Protein AF-A0AAE8INM9-F1 (afdb_monomer_lite)

Radius of gyration: 32.88 Å; chains: 1; bounding box: 59×44×124 Å

Sequence (316 aa):
MDETQWWNKPLIGETSFSEKIVKLISKKSVPEKVVLAHRKYNREIRAKAWHVQRIELNKFDNEDFLTYAKMRVLIEKELGEFKGLKRIIQFLELALTAAESYLLISETELQFRSPLQKSIYKFISQVLATQDHQTVIAILHKKVWPLLDRIKTDKGRIVLQEYLKAIDNVAQYPDGLELLRLFKQATYSYTVLRAISSISKTLTKSDTYDVTQLSLHIRDNQDVFNHLTEILQIPAEHDNPRSYARMLQFIAFKYRYQKNDIEFQELLQRLRDWQLPYLNIVDLRREYSAQDYSLPQAFKEPIPAVDIYEKYQQYL

Foldseek 3Di:
DDPPDPQQDCPDDPDTPVRVVCQQVDFAADDVVLVVLLVVLLVQLVVLLVVLCVLPVVLQVDPLSVVLLLLVLCCVVLDDLNNPCNLLLVLLLLCLVLLVLLLLLVVLQVPPDDPVVVVLNVVLLVCLVPDALVSSVVCCVVPPVVCLVVDPDPVVSVSSVSNVVSLVVLSVDNCSSVLSNLLVVAPCSNVLSVVSPVLSVVLDLPDDLDLVVQLVVCVVVVVSLVSSCSSSVPDPVQSHSSSVSSSSSSSSSCVNCVPVVVSVVVSVVSLVSSVVSVVSLVVSCVVADPSRHDDDPSNVDDRRCPVVCVVCVSSD

pLDDT: mean 87.5, std 12.57, range [38.22, 97.56]

Structure (mmCIF, N/CA/C/O backbone):
data_AF-A0AAE8INM9-F1
#
_entry.id   AF-A0AAE8INM9-F1
#
loop_
_atom_site.group_PDB
_atom_site.id
_atom_site.type_symbol
_atom_site.label_atom_id
_atom_site.label_alt_id
_atom_site.label_comp_id
_atom_site.label_asym_id
_atom_site.label_entity_id
_atom_site.label_seq_id
_atom_site.pdbx_PDB_ins_code
_atom_site.Cartn_x
_atom_site.Cartn_y
_atom_site.Cartn_z
_atom_site.occupancy
_atom_site.B_iso_or_equiv
_atom_site.auth_seq_id
_atom_site.auth_comp_id
_atom_site.auth_asym_id
_atom_site.auth_atom_id
_atom_site.pdbx_PDB_model_num
ATOM 1 N N . MET A 1 1 ? 34.283 2.748 -87.230 1.00 38.22 1 MET A N 1
ATOM 2 C CA . MET A 1 1 ? 34.480 2.784 -85.771 1.00 38.22 1 MET A CA 1
ATOM 3 C C . MET A 1 1 ? 33.243 3.414 -85.173 1.00 38.22 1 MET A C 1
ATOM 5 O O . MET A 1 1 ? 33.020 4.584 -85.427 1.00 38.22 1 MET A O 1
ATOM 9 N N . ASP A 1 2 ? 32.414 2.598 -84.529 1.00 39.69 2 ASP A N 1
ATOM 10 C CA . ASP A 1 2 ? 31.709 2.943 -83.289 1.00 39.69 2 ASP A CA 1
ATOM 11 C C . ASP A 1 2 ? 31.059 1.654 -82.767 1.00 39.69 2 ASP A C 1
ATOM 13 O O . ASP A 1 2 ? 29.955 1.263 -83.147 1.00 39.69 2 ASP A O 1
ATOM 17 N N . GLU A 1 3 ? 31.825 0.927 -81.951 1.00 43.56 3 GLU A N 1
ATOM 18 C CA . GLU A 1 3 ? 31.336 -0.209 -81.174 1.00 43.56 3 GLU A CA 1
ATOM 19 C C . GLU A 1 3 ? 30.509 0.330 -80.005 1.00 43.56 3 GLU A C 1
ATOM 21 O O . GLU A 1 3 ? 31.035 0.726 -78.965 1.00 43.56 3 GLU A O 1
ATOM 26 N N . THR A 1 4 ? 29.188 0.356 -80.163 1.00 46.97 4 THR A N 1
ATOM 27 C CA . THR A 1 4 ? 28.292 0.595 -79.029 1.00 46.97 4 THR A CA 1
ATOM 28 C C . THR A 1 4 ? 28.260 -0.658 -78.160 1.00 46.97 4 THR A C 1
ATOM 30 O O . THR A 1 4 ? 27.704 -1.697 -78.518 1.00 46.97 4 THR A O 1
ATOM 33 N N . GLN A 1 5 ? 28.924 -0.549 -77.013 1.00 48.03 5 GLN A N 1
ATOM 34 C CA . GLN A 1 5 ? 29.117 -1.620 -76.049 1.00 48.03 5 GLN A CA 1
ATOM 35 C C . GLN A 1 5 ? 27.779 -2.232 -75.590 1.00 48.03 5 GLN A C 1
ATOM 37 O O . GLN A 1 5 ? 26.833 -1.536 -75.215 1.00 48.03 5 GLN A O 1
ATOM 42 N N . TRP A 1 6 ? 27.708 -3.564 -75.616 1.00 51.03 6 TRP A N 1
ATOM 43 C CA . TRP A 1 6 ? 26.493 -4.375 -75.451 1.00 51.03 6 TRP A CA 1
ATOM 44 C C . TRP A 1 6 ? 25.782 -4.229 -74.093 1.00 51.03 6 TRP A C 1
ATOM 46 O O . TRP A 1 6 ? 24.617 -4.601 -73.969 1.00 51.03 6 TRP A O 1
ATOM 56 N N . TRP A 1 7 ? 26.440 -3.652 -73.088 1.00 53.53 7 TRP A N 1
ATOM 57 C CA . TRP A 1 7 ? 25.875 -3.395 -71.761 1.00 53.53 7 TRP A CA 1
ATOM 58 C C . TRP A 1 7 ? 24.985 -2.145 -71.675 1.00 53.53 7 TRP A C 1
ATOM 60 O O . TRP A 1 7 ? 24.385 -1.905 -70.630 1.00 53.53 7 TRP A O 1
ATOM 70 N N . ASN A 1 8 ? 24.879 -1.359 -72.753 1.00 49.88 8 ASN A N 1
ATOM 71 C CA . ASN A 1 8 ? 24.065 -0.138 -72.813 1.00 49.88 8 ASN A CA 1
ATOM 72 C C . ASN A 1 8 ? 22.702 -0.318 -73.511 1.00 49.88 8 ASN A C 1
ATOM 74 O O . ASN A 1 8 ? 22.082 0.665 -73.913 1.00 49.88 8 ASN A O 1
ATOM 78 N N . LYS A 1 9 ? 22.211 -1.557 -73.667 1.00 51.38 9 LYS A N 1
ATOM 79 C CA . LYS A 1 9 ? 20.878 -1.831 -74.236 1.00 51.38 9 LYS A CA 1
ATOM 80 C C . LYS A 1 9 ? 19.875 -2.291 -73.160 1.00 51.38 9 LYS A C 1
ATOM 82 O O . LYS A 1 9 ? 20.218 -3.150 -72.347 1.00 51.38 9 LYS A O 1
ATOM 87 N N . PRO A 1 10 ? 18.632 -1.768 -73.151 1.00 43.12 10 PRO A N 1
ATOM 88 C CA . PRO A 1 10 ? 17.601 -2.164 -72.194 1.00 43.12 10 PRO A CA 1
ATOM 89 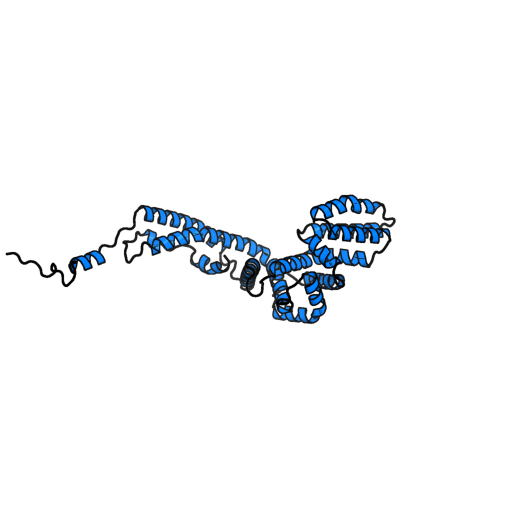C C . PRO A 1 10 ? 17.027 -3.545 -72.546 1.00 43.12 10 PRO A C 1
ATOM 91 O O . PRO A 1 10 ? 16.462 -3.748 -73.618 1.00 43.12 10 PRO A O 1
ATOM 94 N N . LEU A 1 11 ? 17.158 -4.508 -71.633 1.00 54.50 11 LEU A N 1
ATOM 95 C CA . LEU A 1 11 ? 16.679 -5.887 -71.799 1.00 54.50 11 LEU A CA 1
ATOM 96 C C . LEU A 1 11 ? 15.295 -6.091 -71.148 1.00 54.50 11 LEU A C 1
ATOM 98 O O . LEU A 1 11 ? 15.114 -7.025 -70.381 1.00 54.50 11 LEU A O 1
ATOM 102 N N . ILE A 1 12 ? 14.316 -5.242 -71.507 1.00 44.78 12 ILE A N 1
ATOM 103 C CA . ILE A 1 12 ? 12.905 -5.176 -71.038 1.00 44.78 12 ILE A CA 1
ATOM 104 C C . ILE A 1 12 ? 12.669 -4.101 -69.952 1.00 44.78 12 ILE A C 1
ATOM 106 O O . ILE A 1 12 ? 13.175 -4.184 -68.829 1.00 44.78 12 ILE A O 1
ATOM 110 N N . GLY A 1 13 ? 11.840 -3.106 -70.312 1.00 52.56 13 GLY A N 1
ATOM 111 C CA . GLY A 1 13 ? 11.561 -1.875 -69.555 1.00 52.56 13 GLY A CA 1
ATOM 112 C C . GLY A 1 13 ? 12.577 -0.757 -69.836 1.00 52.56 13 GLY A C 1
ATOM 113 O O . GLY A 1 13 ? 13.727 -1.047 -70.147 1.00 52.56 13 GLY A O 1
ATOM 114 N N . GLU A 1 14 ? 12.168 0.513 -69.717 1.00 53.00 14 GLU A N 1
ATOM 115 C CA . GLU A 1 14 ? 12.944 1.730 -70.067 1.00 53.00 14 GLU A CA 1
ATOM 116 C C . GLU A 1 14 ? 14.234 1.970 -69.245 1.00 53.00 14 GLU A C 1
ATOM 118 O O . GLU A 1 14 ? 14.750 3.079 -69.223 1.00 53.00 14 GLU A O 1
ATOM 123 N N . THR A 1 15 ? 14.779 0.965 -68.550 1.00 47.56 15 THR A N 1
ATOM 124 C CA . THR A 1 15 ? 15.996 1.126 -67.736 1.00 47.56 15 THR A CA 1
ATOM 125 C C . THR A 1 15 ? 17.053 0.077 -68.064 1.00 47.56 15 THR A C 1
ATOM 127 O O . THR A 1 15 ? 16.782 -1.127 -68.090 1.00 47.56 15 THR A O 1
ATOM 130 N N . SER A 1 16 ? 18.276 0.544 -68.316 1.00 53.09 16 SER A N 1
ATOM 131 C CA . SER A 1 16 ? 19.440 -0.288 -68.643 1.00 53.09 16 SER A CA 1
ATOM 132 C C . SER A 1 16 ? 19.890 -1.143 -67.444 1.00 53.09 16 SER A C 1
ATOM 134 O O . SER A 1 16 ? 19.683 -0.784 -66.282 1.00 53.09 16 SER A O 1
ATOM 136 N N . PHE A 1 17 ? 20.554 -2.277 -67.697 1.00 54.69 17 PHE A N 1
ATOM 137 C CA . PHE A 1 17 ? 21.122 -3.145 -66.650 1.00 54.69 17 PHE A CA 1
ATOM 138 C C . PHE A 1 17 ? 22.147 -2.390 -65.783 1.00 54.69 17 PHE A C 1
ATOM 140 O O . PHE A 1 17 ? 22.194 -2.566 -64.565 1.00 54.69 17 PHE A O 1
ATOM 147 N N . SER A 1 18 ? 22.899 -1.472 -66.397 1.00 54.50 18 SER A N 1
ATOM 148 C CA . SER A 1 18 ? 23.806 -0.552 -65.708 1.00 54.50 18 SER A CA 1
ATOM 149 C C . SER A 1 18 ? 23.069 0.424 -64.788 1.00 54.50 18 SER A C 1
ATOM 151 O O . SER A 1 18 ? 23.537 0.669 -63.684 1.00 54.50 18 SER A O 1
ATOM 153 N N . GLU A 1 19 ? 21.884 0.917 -65.152 1.00 54.28 19 GLU A N 1
ATOM 154 C CA . GLU A 1 19 ? 21.080 1.796 -64.287 1.00 54.28 19 GLU A CA 1
ATOM 155 C C . GLU A 1 19 ? 20.469 1.054 -63.096 1.00 54.28 19 GLU A C 1
ATOM 157 O O . GLU A 1 19 ? 20.364 1.621 -62.008 1.00 54.28 19 GLU A O 1
ATOM 162 N N . LYS A 1 20 ? 20.106 -0.225 -63.264 1.00 53.41 20 LYS A N 1
ATOM 163 C CA . LYS A 1 20 ? 19.689 -1.087 -62.145 1.00 53.41 20 LYS A CA 1
ATOM 164 C C . LYS A 1 20 ? 20.846 -1.319 -61.169 1.00 53.41 20 LYS A C 1
ATOM 166 O O . LYS A 1 20 ? 20.640 -1.218 -59.963 1.00 53.41 20 LYS A O 1
ATOM 171 N N . ILE A 1 21 ? 22.060 -1.545 -61.677 1.00 54.69 21 ILE A N 1
ATOM 172 C CA . ILE A 1 21 ? 23.280 -1.696 -60.866 1.00 54.69 21 ILE A CA 1
ATOM 173 C C . ILE A 1 21 ? 23.668 -0.371 -60.187 1.00 54.69 21 ILE A C 1
ATOM 175 O O . ILE A 1 21 ? 23.963 -0.359 -58.997 1.00 54.69 21 ILE A O 1
ATOM 179 N N . VAL A 1 22 ? 23.598 0.762 -60.891 1.00 56.03 22 VAL A N 1
ATOM 180 C CA . VAL A 1 22 ? 23.876 2.093 -60.327 1.00 56.03 22 VAL A CA 1
ATOM 181 C C . VAL A 1 22 ? 22.855 2.453 -59.249 1.00 56.03 22 VAL A C 1
ATOM 183 O O . VAL A 1 22 ? 23.272 2.892 -58.188 1.00 56.03 22 VAL A O 1
ATOM 186 N N . LYS A 1 23 ? 21.553 2.184 -59.436 1.00 52.84 23 LYS A N 1
ATOM 187 C CA . LYS A 1 23 ? 20.531 2.372 -58.384 1.00 52.84 23 LYS A CA 1
ATOM 188 C C . LYS A 1 23 ? 20.743 1.471 -57.163 1.00 52.84 23 LYS A C 1
ATOM 190 O O . LYS A 1 23 ? 20.434 1.892 -56.054 1.00 52.84 23 LYS A O 1
ATOM 195 N N . LEU A 1 24 ? 21.278 0.263 -57.353 1.00 52.19 24 LEU A N 1
ATOM 196 C CA . LEU A 1 24 ? 21.671 -0.649 -56.270 1.00 52.19 24 LEU A CA 1
ATOM 197 C C . LEU A 1 24 ? 22.926 -0.175 -55.510 1.00 52.19 24 LEU A C 1
ATOM 199 O O . LEU A 1 24 ? 23.100 -0.520 -54.343 1.00 52.19 24 LEU A O 1
ATOM 203 N N . ILE A 1 25 ? 23.791 0.623 -56.147 1.00 57.50 25 ILE A N 1
ATOM 204 C CA . ILE A 1 25 ? 25.065 1.100 -55.580 1.00 57.50 25 ILE A CA 1
ATOM 205 C C . ILE A 1 25 ? 24.953 2.539 -55.037 1.00 57.50 25 ILE A C 1
ATOM 207 O O . ILE A 1 25 ? 25.607 2.883 -54.050 1.00 57.50 25 ILE A O 1
ATOM 211 N N . SER A 1 26 ? 24.096 3.385 -55.610 1.00 64.50 26 SER A N 1
ATOM 212 C CA . SER A 1 26 ? 23.926 4.790 -55.228 1.00 64.50 26 SER A CA 1
ATOM 213 C C . SER A 1 26 ? 22.884 4.947 -54.116 1.00 64.50 26 SER A C 1
ATOM 215 O O . SER A 1 26 ? 21.780 5.454 -54.334 1.00 64.50 26 SER A O 1
ATOM 217 N N . LYS A 1 27 ? 23.218 4.498 -52.904 1.00 77.50 27 LYS A N 1
ATOM 218 C CA . LYS A 1 27 ? 22.371 4.743 -51.728 1.00 77.50 27 LYS A CA 1
ATOM 219 C C . LYS A 1 27 ? 22.182 6.244 -51.508 1.00 77.50 27 LYS A C 1
ATOM 221 O O . LYS A 1 27 ? 23.133 7.020 -51.634 1.00 77.50 27 LYS A O 1
ATOM 226 N N . LYS A 1 28 ? 20.969 6.659 -51.141 1.00 85.94 28 LYS A N 1
ATOM 227 C CA . LYS A 1 28 ? 20.673 8.070 -50.859 1.00 85.94 28 LYS A CA 1
ATOM 228 C C . LYS A 1 28 ? 21.440 8.529 -49.617 1.00 85.94 28 LYS A C 1
ATOM 230 O O . LYS A 1 28 ? 21.649 7.758 -48.684 1.00 85.94 28 LYS A O 1
ATOM 235 N N . SER A 1 29 ? 21.858 9.791 -49.578 1.00 86.44 29 SER A N 1
ATOM 236 C CA . SER A 1 29 ? 22.402 10.364 -48.343 1.00 86.44 29 SER A CA 1
ATOM 237 C C . SER A 1 29 ? 21.267 10.682 -47.371 1.00 86.44 29 SER A C 1
ATOM 239 O O . SER A 1 29 ? 20.195 11.127 -47.789 1.00 86.44 29 SER A O 1
ATOM 241 N N . VAL A 1 30 ? 21.493 10.456 -46.077 1.00 88.75 30 VAL A N 1
ATOM 242 C CA . VAL A 1 30 ? 20.547 10.867 -45.033 1.00 88.75 30 VAL A CA 1
ATOM 243 C C . VAL A 1 30 ? 20.521 12.402 -44.969 1.00 88.75 30 VAL A C 1
ATOM 245 O O . VAL A 1 30 ? 21.592 13.010 -44.883 1.00 88.75 30 VAL A O 1
ATOM 248 N N . PRO A 1 31 ? 19.343 13.056 -44.989 1.00 92.44 31 PRO A N 1
ATOM 249 C CA . PRO A 1 31 ? 19.255 14.512 -44.914 1.00 92.44 31 PRO A CA 1
ATOM 250 C C . PRO A 1 31 ? 19.964 15.080 -43.677 1.00 92.44 31 PRO A C 1
ATOM 252 O O . PRO A 1 31 ? 19.811 14.565 -42.571 1.00 92.44 31 PRO A O 1
ATOM 255 N N . GLU A 1 32 ? 20.687 16.193 -43.820 1.00 90.31 32 GLU A N 1
ATOM 256 C CA . GLU A 1 32 ? 21.482 16.765 -42.720 1.00 90.31 32 GLU A CA 1
ATOM 257 C C . GLU A 1 32 ? 20.638 17.101 -41.480 1.00 90.31 32 GLU A C 1
ATOM 259 O O . GLU A 1 32 ? 21.043 16.818 -40.353 1.00 90.31 32 GLU A O 1
ATOM 264 N N . LYS A 1 33 ? 19.416 17.614 -41.676 1.00 92.56 33 LYS A N 1
ATOM 265 C CA . LYS A 1 33 ? 18.460 17.881 -40.587 1.00 92.56 33 LYS A CA 1
ATOM 266 C C . LYS A 1 33 ? 18.165 16.629 -39.753 1.00 92.56 33 LYS A C 1
ATOM 268 O O . LYS A 1 33 ? 18.072 16.714 -38.531 1.00 92.56 33 LYS A O 1
ATOM 273 N N . VAL A 1 34 ? 18.066 15.472 -40.406 1.00 93.19 34 VAL A N 1
ATOM 274 C CA . VAL A 1 34 ? 17.840 14.173 -39.761 1.00 93.19 34 VAL A CA 1
ATOM 275 C C . VAL A 1 34 ? 19.087 13.727 -39.002 1.00 93.19 34 VAL A C 1
ATOM 277 O O . VAL A 1 34 ? 18.987 13.272 -37.866 1.00 93.19 34 VAL A O 1
ATOM 280 N N . VAL A 1 35 ? 20.277 13.927 -39.575 1.00 92.25 35 VAL A N 1
ATOM 281 C CA . VAL A 1 35 ? 21.546 13.648 -38.885 1.00 92.25 35 VAL A CA 1
ATOM 282 C C . VAL A 1 35 ? 21.700 14.506 -37.626 1.00 92.25 35 VAL A C 1
ATOM 284 O O . VAL A 1 35 ? 22.126 14.005 -36.584 1.00 92.25 35 VAL A O 1
ATOM 287 N N . LEU A 1 36 ? 21.326 15.785 -37.689 1.00 93.12 36 LEU A N 1
ATOM 288 C CA . LEU A 1 36 ? 21.342 16.690 -36.538 1.00 93.12 36 LEU A CA 1
ATOM 289 C C . LEU A 1 36 ? 20.333 16.268 -35.462 1.00 93.12 36 LEU A C 1
ATOM 291 O O . LEU A 1 36 ? 20.689 16.232 -34.282 1.00 93.12 36 LEU A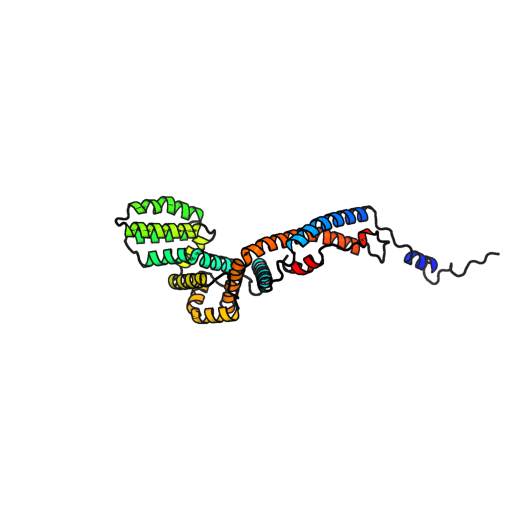 O 1
ATOM 295 N N . ALA A 1 37 ? 19.110 15.900 -35.855 1.00 93.44 37 ALA A N 1
ATOM 296 C CA . ALA A 1 37 ? 18.099 15.380 -34.936 1.00 93.44 37 ALA A CA 1
ATOM 297 C C . ALA A 1 37 ? 18.577 14.091 -34.248 1.00 93.44 37 ALA A C 1
ATOM 299 O O . ALA A 1 37 ? 18.554 13.998 -33.022 1.00 93.44 37 ALA A O 1
ATOM 300 N N . HIS A 1 38 ? 19.119 13.142 -35.018 1.00 95.69 38 HIS A N 1
ATOM 301 C CA . HIS A 1 38 ? 19.689 11.898 -34.499 1.00 95.69 38 HIS A CA 1
ATOM 302 C C . HIS A 1 38 ? 20.805 12.160 -33.478 1.00 95.69 38 HIS A C 1
ATOM 304 O O . HIS A 1 38 ? 20.763 11.633 -32.368 1.00 95.69 38 HIS A O 1
ATOM 310 N N . ARG A 1 39 ? 21.752 13.057 -33.787 1.00 93.25 39 ARG A N 1
ATOM 311 C CA . ARG A 1 39 ? 22.823 13.456 -32.854 1.00 93.25 39 ARG A CA 1
ATOM 312 C C . ARG A 1 39 ? 22.286 14.092 -31.573 1.00 93.25 39 ARG A C 1
ATOM 314 O O . ARG A 1 39 ? 22.829 13.831 -30.499 1.00 93.25 39 ARG A O 1
ATOM 321 N N . LYS A 1 40 ? 21.238 14.918 -31.673 1.00 94.25 40 LYS A N 1
ATOM 322 C CA . LYS A 1 40 ? 20.572 15.518 -30.509 1.00 94.25 40 LYS A CA 1
ATOM 323 C C . LYS A 1 40 ? 20.016 14.427 -29.592 1.00 94.25 40 LYS A C 1
ATOM 325 O O . LYS A 1 40 ? 20.353 14.422 -28.409 1.00 94.25 40 LYS A O 1
ATOM 330 N N . TYR A 1 41 ? 19.251 13.481 -30.135 1.00 95.38 41 TYR A N 1
ATOM 331 C CA . TYR A 1 41 ? 18.697 12.375 -29.351 1.00 95.38 41 TYR A CA 1
ATOM 332 C C . TYR A 1 41 ? 19.789 11.454 -28.792 1.00 95.38 41 TYR A C 1
ATOM 334 O O . TYR A 1 41 ? 19.719 11.069 -27.629 1.00 95.38 41 TYR A O 1
ATOM 342 N N . ASN A 1 42 ? 20.854 11.181 -29.555 1.00 93.00 42 ASN A N 1
ATOM 343 C CA . ASN A 1 42 ? 22.016 10.422 -29.080 1.00 93.00 42 ASN A CA 1
ATOM 344 C C . ASN A 1 42 ? 22.719 11.097 -27.886 1.00 93.00 42 ASN A C 1
ATOM 346 O O . ASN A 1 42 ? 23.172 10.420 -26.963 1.00 93.00 42 ASN A O 1
ATOM 350 N N . ARG A 1 43 ? 22.840 12.429 -27.881 1.00 92.31 43 ARG A N 1
ATOM 351 C CA . ARG A 1 43 ? 23.411 13.155 -26.735 1.00 92.31 43 ARG A CA 1
ATOM 352 C C . ARG A 1 43 ? 22.495 13.056 -25.516 1.00 92.31 43 ARG A C 1
ATOM 354 O O . ARG A 1 43 ? 22.974 12.805 -24.414 1.00 92.31 43 ARG A O 1
ATOM 361 N N . GLU A 1 44 ? 21.196 13.233 -25.727 1.00 94.06 44 GLU A N 1
ATOM 362 C CA . GLU A 1 44 ? 20.188 13.162 -24.670 1.00 94.06 44 GLU A CA 1
ATOM 363 C C . GLU A 1 44 ? 20.134 11.770 -24.024 1.00 94.06 44 GLU A C 1
ATOM 365 O O . GLU A 1 44 ? 20.200 11.652 -22.800 1.00 94.06 44 GLU A O 1
ATOM 370 N N .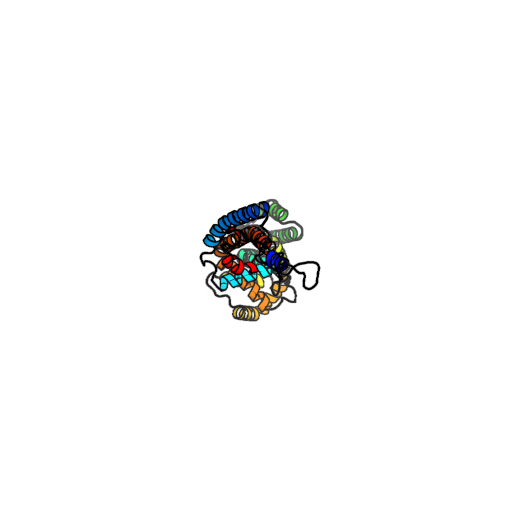 ILE A 1 45 ? 20.093 10.708 -24.832 1.00 95.06 45 ILE A N 1
ATOM 371 C CA . ILE A 1 45 ? 20.011 9.333 -24.331 1.00 95.06 45 ILE A CA 1
ATOM 372 C C . ILE A 1 45 ? 21.277 8.914 -23.579 1.00 95.06 45 ILE A C 1
ATOM 374 O O . ILE A 1 45 ? 21.176 8.232 -22.565 1.00 95.06 45 ILE A O 1
ATOM 378 N N . ARG A 1 46 ? 22.468 9.367 -24.003 1.00 93.56 46 ARG A N 1
ATOM 379 C CA . ARG A 1 46 ? 23.728 9.111 -23.281 1.00 93.56 46 ARG A CA 1
ATOM 380 C C . ARG A 1 46 ? 23.738 9.763 -21.901 1.00 93.56 46 ARG A C 1
ATOM 382 O O . ARG A 1 46 ? 24.143 9.119 -20.938 1.00 93.56 46 ARG A O 1
ATOM 389 N N . ALA A 1 47 ? 23.267 11.007 -21.799 1.00 91.38 47 ALA A N 1
ATOM 390 C CA . ALA A 1 47 ? 23.156 11.691 -20.512 1.00 91.38 47 ALA A CA 1
ATOM 391 C C . ALA A 1 47 ? 22.186 10.954 -19.571 1.00 91.38 47 ALA A C 1
ATOM 393 O O . ALA A 1 47 ? 22.490 10.752 -18.397 1.00 91.38 47 ALA A O 1
ATOM 394 N N . LYS A 1 48 ? 21.046 10.485 -20.097 1.00 93.94 48 LYS A N 1
ATOM 395 C CA . LYS A 1 48 ? 20.046 9.730 -19.326 1.00 93.94 48 LYS A CA 1
ATOM 396 C C . LYS A 1 48 ? 20.530 8.329 -18.929 1.00 93.94 48 LYS A C 1
ATOM 398 O O . LYS A 1 48 ? 20.304 7.910 -17.797 1.00 93.94 48 LYS A O 1
ATOM 403 N N . ALA A 1 49 ? 21.235 7.630 -19.818 1.00 93.88 49 ALA A N 1
ATOM 404 C CA . ALA A 1 49 ? 21.725 6.274 -19.578 1.00 93.88 49 ALA A CA 1
ATOM 405 C C . ALA A 1 49 ? 22.677 6.188 -18.378 1.00 93.88 49 ALA A C 1
ATOM 407 O O . ALA A 1 49 ? 22.562 5.255 -17.588 1.00 93.88 49 ALA A O 1
ATOM 408 N N . TRP A 1 50 ? 23.550 7.184 -18.186 1.00 89.88 50 TRP A N 1
ATOM 409 C CA . TRP A 1 50 ? 24.445 7.224 -17.025 1.00 89.88 50 TRP A CA 1
ATOM 410 C C . TRP A 1 50 ? 23.676 7.219 -15.694 1.00 89.88 50 TRP A C 1
ATOM 412 O O . TRP A 1 50 ? 24.037 6.501 -14.762 1.00 89.88 50 TRP A O 1
ATOM 422 N N . HIS A 1 51 ? 22.577 7.975 -15.609 1.00 88.56 51 HIS A N 1
ATOM 423 C CA . HIS A 1 51 ? 21.735 8.001 -14.413 1.00 88.56 51 HIS A CA 1
ATOM 424 C C . HIS A 1 51 ? 21.021 6.667 -14.179 1.00 88.56 51 HIS A C 1
ATOM 426 O O . HIS A 1 51 ? 21.016 6.182 -13.050 1.00 88.56 51 HIS A O 1
ATOM 432 N N . VAL A 1 52 ? 20.459 6.073 -15.236 1.00 93.06 52 VAL A N 1
ATOM 433 C CA . VAL A 1 52 ? 19.781 4.768 -15.184 1.00 93.06 52 VAL A CA 1
ATOM 434 C C . VAL A 1 52 ? 20.743 3.679 -14.700 1.00 93.06 52 VAL A C 1
ATOM 436 O O . VAL A 1 52 ? 20.443 2.993 -13.728 1.00 93.06 52 VAL A O 1
ATOM 439 N N . GLN A 1 53 ? 21.932 3.582 -15.300 1.00 93.06 53 GLN A N 1
ATOM 440 C CA . GLN A 1 53 ? 22.960 2.600 -14.932 1.00 93.06 53 GLN A CA 1
ATOM 441 C C . GLN A 1 53 ? 23.409 2.742 -13.476 1.00 93.06 53 GLN A C 1
ATOM 443 O O . GLN A 1 53 ? 23.581 1.744 -12.781 1.00 93.06 53 GLN A O 1
ATOM 448 N N . ARG A 1 54 ? 23.562 3.982 -12.995 1.00 90.31 54 ARG A N 1
ATOM 449 C CA . ARG A 1 54 ? 23.963 4.267 -11.611 1.00 90.31 54 ARG A CA 1
ATOM 450 C C . ARG A 1 54 ? 22.901 3.860 -10.587 1.00 90.31 54 ARG A C 1
ATOM 452 O O . ARG A 1 54 ? 23.254 3.475 -9.476 1.00 90.31 54 ARG A O 1
ATOM 459 N N . ILE A 1 55 ? 21.619 4.011 -10.916 1.00 88.75 55 ILE A N 1
ATOM 460 C CA . ILE A 1 55 ? 20.539 3.593 -10.014 1.00 88.75 55 ILE A CA 1
ATOM 461 C C . ILE A 1 55 ? 20.411 2.069 -10.033 1.00 88.75 55 ILE A C 1
ATOM 463 O O . ILE A 1 55 ? 20.263 1.484 -8.965 1.00 88.75 55 ILE A O 1
ATOM 467 N N . GLU A 1 56 ? 20.500 1.450 -11.214 1.00 89.62 56 GLU A N 1
ATOM 468 C CA . GLU A 1 56 ? 20.289 0.016 -11.402 1.00 89.62 56 GLU A CA 1
ATOM 469 C C . GLU A 1 56 ? 21.310 -0.822 -10.635 1.00 89.62 56 GLU A C 1
ATOM 471 O O . GLU A 1 56 ? 20.863 -1.575 -9.784 1.00 89.62 56 GLU A O 1
ATOM 476 N N . LEU A 1 57 ? 22.622 -0.645 -10.869 1.00 85.69 57 LEU A N 1
ATOM 477 C CA . LEU A 1 57 ? 23.758 -1.337 -10.219 1.00 85.69 57 LEU A CA 1
ATOM 478 C C . LEU A 1 57 ? 23.430 -2.700 -9.550 1.00 85.69 57 LEU A C 1
ATOM 480 O O . LEU A 1 57 ? 23.846 -2.941 -8.415 1.00 85.69 57 LEU A O 1
ATOM 484 N N . ASN A 1 58 ? 22.676 -3.578 -10.226 1.00 77.81 58 ASN A N 1
ATOM 485 C CA . ASN A 1 58 ? 22.168 -4.866 -9.718 1.00 77.81 58 ASN A CA 1
ATOM 486 C C . ASN A 1 58 ? 21.432 -4.812 -8.355 1.00 77.81 58 ASN A C 1
ATOM 488 O O . ASN A 1 58 ? 21.391 -5.784 -7.600 1.00 77.81 58 ASN A O 1
ATOM 492 N N . LYS A 1 59 ? 20.832 -3.673 -8.001 1.00 84.69 59 LYS A N 1
ATOM 493 C CA . LYS A 1 59 ? 20.138 -3.455 -6.720 1.00 84.69 59 LYS A CA 1
ATOM 494 C C . LYS A 1 59 ? 18.787 -4.163 -6.615 1.00 84.69 59 LYS A C 1
ATOM 496 O O . LYS A 1 59 ? 18.264 -4.311 -5.509 1.00 84.69 59 LYS A O 1
ATOM 501 N N . PHE A 1 60 ? 18.198 -4.549 -7.746 1.00 89.69 60 PHE A N 1
ATOM 502 C CA . PHE A 1 60 ? 16.801 -4.992 -7.832 1.00 89.69 60 PHE A CA 1
ATOM 503 C C . PHE A 1 60 ? 16.637 -6.448 -8.293 1.00 89.69 60 PHE A C 1
ATOM 505 O O . PHE A 1 60 ? 15.527 -6.853 -8.620 1.00 89.69 60 PHE A O 1
ATOM 512 N N . ASP A 1 61 ? 17.706 -7.249 -8.275 1.00 85.88 61 ASP A N 1
ATOM 513 C CA . ASP A 1 61 ? 17.698 -8.642 -8.764 1.00 85.88 61 ASP A CA 1
ATOM 514 C C . ASP A 1 61 ? 17.080 -9.657 -7.793 1.00 85.88 61 ASP A C 1
ATOM 516 O O . ASP A 1 61 ? 16.976 -10.844 -8.091 1.00 85.88 61 ASP A O 1
ATOM 520 N N . ASN A 1 62 ? 16.653 -9.206 -6.616 1.00 89.00 62 ASN A N 1
ATOM 521 C CA . ASN A 1 62 ? 15.996 -10.060 -5.639 1.00 89.00 62 ASN A CA 1
ATOM 522 C C . ASN A 1 62 ? 14.599 -10.493 -6.136 1.00 89.00 62 ASN A C 1
ATOM 524 O O . ASN A 1 62 ? 13.750 -9.651 -6.423 1.00 89.00 62 ASN A O 1
ATOM 528 N N . GLU A 1 63 ? 14.339 -11.802 -6.196 1.00 88.50 63 GLU A N 1
ATOM 529 C CA . GLU A 1 63 ? 13.093 -12.357 -6.757 1.00 88.50 63 GLU A CA 1
ATOM 530 C C . GLU A 1 63 ? 11.826 -11.917 -6.008 1.00 88.50 63 GLU A C 1
ATOM 532 O O . GLU A 1 63 ? 10.823 -11.573 -6.640 1.00 88.50 63 GLU A O 1
ATOM 537 N N . ASP A 1 64 ? 11.874 -11.864 -4.674 1.00 88.44 64 ASP A N 1
ATOM 538 C CA . ASP A 1 64 ? 10.779 -11.356 -3.836 1.00 88.44 64 ASP A CA 1
ATOM 539 C C . ASP A 1 64 ? 10.479 -9.882 -4.173 1.00 88.44 64 ASP A C 1
ATOM 541 O O . ASP A 1 64 ? 9.318 -9.493 -4.325 1.00 88.44 64 ASP A O 1
ATOM 545 N N . PHE A 1 65 ? 11.518 -9.057 -4.364 1.00 91.81 65 PHE A N 1
ATOM 546 C CA . PHE A 1 65 ? 11.354 -7.660 -4.772 1.00 91.81 65 PHE A CA 1
ATOM 547 C C . PHE A 1 65 ? 10.733 -7.533 -6.167 1.00 91.81 65 PHE A C 1
ATOM 549 O O . PHE A 1 65 ? 9.817 -6.736 -6.369 1.00 91.81 65 PHE A O 1
ATOM 556 N N . LEU A 1 66 ? 11.191 -8.328 -7.138 1.00 91.62 66 LEU A N 1
ATOM 557 C CA . LEU A 1 66 ? 10.605 -8.332 -8.480 1.00 91.62 66 LEU A CA 1
ATOM 558 C C . LEU A 1 66 ? 9.145 -8.793 -8.448 1.00 91.62 66 LEU A C 1
ATOM 560 O O . LEU A 1 66 ? 8.302 -8.235 -9.150 1.00 91.62 66 LEU A O 1
ATOM 564 N N . THR A 1 67 ? 8.820 -9.767 -7.599 1.00 91.69 67 THR A N 1
ATOM 565 C CA . THR A 1 67 ? 7.444 -10.218 -7.365 1.00 91.69 67 THR A CA 1
ATOM 566 C C . THR A 1 67 ? 6.582 -9.083 -6.814 1.00 91.69 67 THR A C 1
ATOM 568 O O . THR A 1 67 ? 5.518 -8.800 -7.365 1.00 91.69 67 THR A O 1
ATOM 571 N N . TYR A 1 68 ? 7.071 -8.363 -5.804 1.00 93.56 68 TYR A N 1
ATOM 572 C CA . TYR A 1 68 ? 6.427 -7.158 -5.283 1.00 93.56 68 TYR A CA 1
ATOM 573 C C . TYR A 1 68 ? 6.214 -6.083 -6.359 1.00 93.56 68 TYR A C 1
ATOM 575 O O . TYR A 1 68 ? 5.106 -5.562 -6.510 1.00 93.56 68 TYR A O 1
ATOM 583 N N . ALA A 1 69 ? 7.242 -5.789 -7.160 1.00 94.88 69 ALA A N 1
ATOM 584 C CA . ALA A 1 69 ? 7.158 -4.813 -8.240 1.00 94.88 69 ALA A CA 1
ATOM 585 C C . ALA A 1 69 ? 6.081 -5.193 -9.272 1.00 94.88 69 ALA A C 1
ATOM 587 O O . ALA A 1 69 ? 5.328 -4.322 -9.718 1.00 94.88 69 ALA A O 1
ATOM 588 N N . LYS A 1 70 ? 5.956 -6.488 -9.609 1.00 94.38 70 LYS A N 1
ATOM 589 C CA . LYS A 1 70 ? 4.888 -7.008 -10.484 1.00 94.38 70 LYS A CA 1
ATOM 590 C C . LYS A 1 70 ? 3.512 -6.824 -9.848 1.00 94.38 70 LYS A C 1
ATOM 592 O O . LYS A 1 70 ? 2.618 -6.295 -10.504 1.00 94.38 70 LYS A O 1
ATOM 597 N N . MET A 1 71 ? 3.344 -7.216 -8.581 1.00 95.00 71 MET A N 1
ATOM 598 C CA . MET A 1 71 ? 2.075 -7.062 -7.855 1.00 95.00 71 MET A CA 1
ATOM 599 C C . MET A 1 71 ? 1.611 -5.612 -7.848 1.00 95.00 71 MET A C 1
ATOM 601 O O . MET A 1 71 ? 0.457 -5.342 -8.166 1.00 95.00 71 MET A O 1
ATOM 605 N N . ARG A 1 72 ? 2.515 -4.666 -7.572 1.00 95.56 72 ARG A N 1
ATOM 606 C CA . ARG A 1 72 ? 2.170 -3.245 -7.585 1.00 95.56 72 ARG A CA 1
ATOM 607 C C . ARG A 1 72 ? 1.633 -2.802 -8.944 1.00 95.56 72 ARG A C 1
ATOM 609 O O . ARG A 1 72 ? 0.625 -2.113 -8.993 1.00 95.56 72 ARG A O 1
ATOM 616 N N . VAL A 1 73 ? 2.273 -3.200 -10.044 1.00 94.62 73 VAL A N 1
ATOM 617 C CA . VAL A 1 73 ? 1.801 -2.849 -11.396 1.00 94.62 73 VAL A CA 1
ATOM 618 C C . VAL A 1 73 ? 0.415 -3.435 -11.663 1.00 94.62 73 VAL A C 1
ATOM 620 O O . VAL A 1 73 ? -0.436 -2.739 -12.211 1.00 94.62 73 VAL A O 1
ATOM 623 N N . LEU A 1 74 ? 0.166 -4.681 -11.251 1.00 95.69 74 LEU A N 1
ATOM 624 C CA . LEU A 1 74 ? -1.146 -5.318 -11.392 1.00 95.69 74 LEU A CA 1
ATOM 625 C C . LEU A 1 74 ? -2.227 -4.619 -10.556 1.00 95.69 74 LEU A C 1
ATOM 627 O O . LEU A 1 74 ? -3.337 -4.445 -11.046 1.00 95.69 74 LEU A O 1
ATOM 631 N N . ILE A 1 75 ? -1.903 -4.184 -9.336 1.00 96.12 75 ILE A N 1
ATOM 632 C CA . ILE A 1 75 ? -2.814 -3.426 -8.466 1.00 96.12 75 ILE A CA 1
ATOM 633 C C . ILE A 1 75 ? -3.102 -2.044 -9.057 1.00 96.12 75 ILE A C 1
ATOM 635 O O . ILE A 1 75 ? -4.257 -1.640 -9.145 1.00 96.12 75 ILE A O 1
ATOM 639 N N . GLU A 1 76 ? -2.070 -1.323 -9.499 1.00 93.44 76 GLU A N 1
ATOM 640 C CA . GLU A 1 76 ? -2.215 0.028 -10.050 1.00 93.44 76 GLU A CA 1
ATOM 641 C C . GLU A 1 76 ? -2.978 0.049 -11.377 1.00 93.44 76 GLU A C 1
ATOM 643 O O . GLU A 1 76 ? -3.751 0.974 -11.619 1.00 93.44 76 GLU A O 1
ATOM 648 N N . LYS A 1 77 ? -2.787 -0.972 -12.222 1.00 93.25 77 LYS A N 1
ATOM 649 C CA . LYS A 1 77 ? -3.493 -1.124 -13.505 1.00 93.25 77 LYS A CA 1
ATOM 650 C C . LYS A 1 77 ? -4.819 -1.896 -13.378 1.00 93.25 77 LYS A C 1
ATOM 652 O O . LYS A 1 77 ? -5.486 -2.091 -14.388 1.00 93.25 77 LYS A O 1
ATOM 657 N N . GLU A 1 78 ? -5.182 -2.346 -12.174 1.00 93.12 78 GLU A N 1
ATOM 658 C CA . GLU A 1 78 ? -6.361 -3.179 -11.884 1.00 93.12 78 GLU A CA 1
ATOM 659 C C . GLU A 1 78 ? -6.487 -4.418 -12.793 1.00 93.12 78 GLU A C 1
ATOM 661 O O . GLU A 1 78 ? -7.529 -4.692 -13.393 1.00 93.12 78 GLU A O 1
ATOM 666 N N . LEU A 1 79 ? -5.404 -5.188 -12.908 1.00 93.56 79 LEU A N 1
ATOM 667 C CA . LEU A 1 79 ? -5.304 -6.335 -13.810 1.00 93.56 79 LEU A CA 1
ATOM 668 C C . LEU A 1 79 ? -5.276 -7.678 -13.075 1.00 93.56 79 LEU A C 1
ATOM 670 O O . LEU A 1 79 ? -4.806 -7.802 -11.942 1.00 93.56 79 LEU A O 1
ATOM 674 N N . GLY A 1 80 ? -5.716 -8.717 -13.789 1.00 91.44 80 GLY A N 1
ATOM 675 C CA . GLY A 1 80 ? -5.616 -10.108 -13.356 1.00 91.44 80 GLY A CA 1
ATOM 676 C C . GLY A 1 80 ? -6.287 -10.350 -12.005 1.00 91.44 80 GLY A C 1
ATOM 677 O O . GLY A 1 80 ? -7.433 -9.973 -11.787 1.00 91.44 80 GLY A O 1
ATOM 678 N N . GLU A 1 81 ? -5.549 -10.979 -11.096 1.00 90.44 81 GLU A N 1
ATOM 679 C CA . GLU A 1 81 ? -6.018 -11.349 -9.757 1.00 90.44 81 GLU A CA 1
ATOM 680 C C . GLU A 1 81 ? -6.158 -10.191 -8.762 1.00 90.44 81 GLU A C 1
ATOM 682 O O . GLU A 1 81 ? -6.667 -10.413 -7.667 1.00 90.44 81 GLU A O 1
ATOM 687 N N . PHE A 1 82 ? -5.716 -8.984 -9.132 1.00 94.12 82 PHE A N 1
ATOM 688 C CA . PHE A 1 82 ? -5.803 -7.776 -8.305 1.00 94.12 82 PHE A CA 1
ATOM 689 C C . PHE A 1 82 ? -6.856 -6.774 -8.796 1.00 94.12 82 PHE A C 1
ATOM 691 O O . PHE A 1 82 ? -6.990 -5.686 -8.230 1.00 94.12 82 PHE A O 1
ATOM 698 N N . LYS A 1 83 ? -7.599 -7.113 -9.853 1.00 94.31 83 LYS A N 1
ATOM 699 C CA . LYS A 1 83 ? -8.649 -6.256 -10.403 1.00 94.31 83 LYS A CA 1
ATOM 700 C C . LYS A 1 83 ? -9.676 -5.896 -9.323 1.00 94.31 83 LYS A C 1
ATOM 702 O O . LYS A 1 83 ? -10.170 -6.769 -8.633 1.00 94.31 83 LYS A O 1
ATOM 707 N N . GLY A 1 84 ? -9.985 -4.610 -9.157 1.00 92.25 84 GLY A N 1
ATOM 708 C CA . GLY A 1 84 ? -10.948 -4.148 -8.147 1.00 92.25 84 GLY A CA 1
ATOM 709 C C . GLY A 1 84 ? -10.483 -4.260 -6.686 1.00 92.25 84 GLY A C 1
ATOM 710 O O . GLY A 1 84 ? -11.235 -3.891 -5.789 1.00 92.25 84 GLY A O 1
ATOM 711 N N . LEU A 1 85 ? -9.250 -4.712 -6.415 1.00 95.00 85 LEU A N 1
ATOM 712 C CA . LEU A 1 85 ? -8.730 -4.864 -5.048 1.00 95.00 85 LEU A CA 1
ATOM 713 C C . LEU A 1 85 ? -7.946 -3.655 -4.534 1.00 95.00 85 LEU A C 1
ATOM 715 O O . LEU A 1 85 ? -7.615 -3.612 -3.352 1.00 95.00 85 LEU A O 1
ATOM 719 N N . LYS A 1 86 ? -7.657 -2.650 -5.369 1.00 95.19 86 LYS A N 1
ATOM 720 C CA . LYS A 1 86 ? -6.796 -1.517 -4.990 1.00 95.19 86 LYS A CA 1
ATOM 721 C C . LYS A 1 86 ? -7.285 -0.792 -3.731 1.00 95.19 86 LYS A C 1
ATOM 723 O O . LYS A 1 86 ? -6.514 -0.620 -2.788 1.00 95.19 86 LYS A O 1
ATOM 728 N N . ARG A 1 87 ? -8.566 -0.410 -3.684 1.00 94.44 87 ARG A N 1
ATOM 729 C CA . ARG A 1 87 ? -9.160 0.275 -2.520 1.00 94.44 87 ARG A CA 1
ATOM 730 C C . ARG A 1 87 ? -9.200 -0.619 -1.278 1.00 94.44 87 ARG A C 1
ATOM 732 O O . ARG A 1 87 ? -8.916 -0.159 -0.178 1.00 94.44 87 ARG A O 1
ATOM 739 N N . ILE A 1 88 ? -9.497 -1.901 -1.464 1.00 95.56 88 ILE A N 1
ATOM 740 C CA . ILE A 1 88 ? -9.561 -2.894 -0.384 1.00 95.56 88 ILE A CA 1
ATOM 741 C C . ILE A 1 88 ? -8.186 -3.089 0.248 1.00 95.56 88 ILE A C 1
ATOM 743 O O . ILE A 1 88 ? -8.066 -3.086 1.468 1.00 95.56 88 ILE A O 1
ATOM 747 N N . ILE A 1 89 ? -7.139 -3.199 -0.572 1.00 95.81 89 ILE A N 1
ATOM 748 C CA . ILE A 1 89 ? -5.754 -3.307 -0.110 1.00 95.81 89 ILE A CA 1
ATOM 749 C C . ILE A 1 89 ? -5.358 -2.063 0.687 1.00 95.81 89 ILE A C 1
ATOM 751 O O . ILE A 1 89 ? -4.748 -2.204 1.741 1.00 95.81 89 ILE A O 1
ATOM 755 N N . GLN A 1 90 ? -5.741 -0.863 0.236 1.00 95.19 90 GLN A N 1
ATOM 756 C CA . GLN A 1 90 ? -5.493 0.380 0.980 1.00 95.19 90 GLN A CA 1
ATOM 757 C C . GLN A 1 90 ? -6.176 0.370 2.354 1.00 95.19 90 GLN A C 1
ATOM 759 O O . GLN A 1 90 ? -5.544 0.709 3.354 1.00 95.19 90 GLN A O 1
ATOM 764 N N . PHE A 1 91 ? -7.442 -0.051 2.429 1.00 95.94 91 PHE A N 1
ATOM 765 C CA . PHE A 1 91 ? -8.144 -0.177 3.708 1.00 95.94 91 PHE A CA 1
ATOM 766 C C . PHE A 1 91 ? -7.545 -1.256 4.603 1.00 95.94 91 PHE A C 1
ATOM 768 O O . PHE A 1 91 ? -7.404 -1.030 5.801 1.00 95.94 91 PHE A O 1
ATOM 775 N N . LEU A 1 92 ? -7.162 -2.405 4.050 1.00 94.56 92 LEU A N 1
ATOM 776 C CA . LEU A 1 92 ? -6.531 -3.475 4.814 1.00 94.56 92 LEU A CA 1
ATOM 777 C C . LEU A 1 92 ? -5.164 -3.040 5.357 1.00 94.56 92 LEU A C 1
ATOM 779 O O . LEU A 1 92 ? -4.866 -3.269 6.527 1.00 94.56 92 LEU A O 1
ATOM 783 N N . GLU A 1 93 ? -4.351 -2.371 4.540 1.00 93.88 93 GLU A N 1
ATOM 784 C CA . GLU A 1 93 ? -3.068 -1.801 4.955 1.00 93.88 93 GLU A CA 1
ATOM 785 C C . GLU A 1 93 ? -3.258 -0.794 6.093 1.00 93.88 93 GLU A C 1
ATOM 787 O O . GLU A 1 93 ? -2.564 -0.862 7.109 1.00 93.88 93 GLU A O 1
ATOM 792 N N . LEU A 1 94 ? -4.231 0.107 5.962 1.00 94.88 94 LEU A N 1
ATOM 793 C CA . LEU A 1 94 ? -4.586 1.071 6.999 1.00 94.88 94 LEU A CA 1
ATOM 794 C C . LEU A 1 94 ? -5.079 0.388 8.282 1.00 94.88 94 LEU A C 1
ATOM 796 O O . LEU A 1 94 ? -4.647 0.757 9.375 1.00 94.88 94 LEU A O 1
ATOM 800 N N . ALA A 1 95 ? -5.934 -0.630 8.160 1.00 93.88 95 ALA A N 1
ATOM 801 C CA . ALA A 1 95 ? -6.421 -1.415 9.288 1.00 93.88 95 ALA A CA 1
ATOM 802 C C . ALA A 1 95 ? -5.262 -2.054 10.060 1.00 93.88 95 ALA A C 1
ATOM 804 O O . ALA A 1 95 ? -5.251 -2.006 11.285 1.00 93.88 95 ALA A O 1
ATOM 805 N N . LEU A 1 96 ? -4.273 -2.605 9.348 1.00 91.88 96 LEU A N 1
ATOM 806 C CA . LEU A 1 96 ? -3.068 -3.191 9.936 1.00 91.88 96 LEU A CA 1
ATOM 807 C C . LEU A 1 96 ? -2.168 -2.130 10.581 1.00 91.88 96 LEU A C 1
ATOM 809 O O . LEU A 1 96 ? -1.632 -2.355 11.663 1.00 91.88 96 LEU A O 1
ATOM 813 N N . THR A 1 97 ? -2.026 -0.965 9.946 1.00 91.81 97 THR A N 1
ATOM 814 C CA . THR A 1 97 ? -1.156 0.126 10.418 1.00 91.81 97 THR A CA 1
ATOM 815 C C . THR A 1 97 ? -1.683 0.749 11.708 1.00 91.81 97 THR A C 1
ATOM 817 O O . THR A 1 97 ? -0.930 0.988 12.650 1.00 91.81 97 THR A O 1
ATOM 820 N N . ALA A 1 98 ? -2.990 1.005 11.765 1.00 94.81 98 ALA A N 1
ATOM 821 C CA . ALA A 1 98 ? -3.659 1.657 12.886 1.00 94.81 98 ALA A CA 1
ATOM 822 C C . ALA A 1 98 ? -4.427 0.663 13.781 1.00 94.81 98 ALA A C 1
ATOM 824 O O . ALA A 1 98 ? -5.307 1.076 14.543 1.00 94.81 98 ALA A O 1
ATOM 825 N N . ALA A 1 99 ? -4.091 -0.633 13.714 1.00 93.38 99 ALA A N 1
ATOM 826 C CA . ALA A 1 99 ? -4.828 -1.723 14.361 1.00 93.38 99 ALA A CA 1
ATOM 827 C C . ALA A 1 99 ? -5.063 -1.485 15.858 1.00 93.38 99 ALA A C 1
ATOM 829 O O . ALA A 1 99 ? -6.187 -1.611 16.340 1.00 93.38 99 ALA A O 1
ATOM 830 N N . GLU A 1 100 ? -4.021 -1.070 16.584 1.00 93.50 100 GLU A N 1
ATOM 831 C CA . GLU A 1 100 ? -4.099 -0.782 18.022 1.00 93.50 100 GLU A CA 1
ATOM 832 C C . GLU A 1 100 ? -5.057 0.376 18.335 1.00 93.50 100 GLU A C 1
ATOM 834 O O . GLU A 1 100 ? -5.791 0.323 19.317 1.00 93.50 100 GLU A O 1
ATOM 839 N N . SER A 1 101 ? -5.112 1.405 17.482 1.00 96.56 101 SER A N 1
ATOM 840 C CA . SER A 1 101 ? -6.023 2.536 17.695 1.00 96.56 101 SER A CA 1
ATOM 841 C C . SER A 1 101 ? -7.475 2.133 17.442 1.00 96.56 101 SER A C 1
ATOM 843 O O . SER A 1 101 ? -8.342 2.440 18.258 1.00 96.56 101 SER A O 1
ATOM 845 N N . TYR A 1 102 ? -7.751 1.390 16.365 1.00 96.56 102 TYR A N 1
ATOM 846 C CA . TYR A 1 102 ? -9.095 0.862 16.117 1.00 96.56 102 TYR A CA 1
ATOM 847 C C . TYR A 1 102 ? -9.560 -0.081 17.233 1.00 96.56 102 TYR A C 1
ATOM 849 O O . TYR A 1 102 ? -10.696 0.031 17.706 1.00 96.56 102 TYR A O 1
ATOM 857 N N . LEU A 1 103 ? -8.682 -0.983 17.681 1.00 95.19 103 LEU A N 1
ATOM 858 C CA . LEU A 1 103 ? -8.980 -1.920 18.758 1.00 95.19 103 LEU A CA 1
ATOM 859 C C . LEU A 1 103 ? -9.262 -1.185 20.074 1.00 95.19 103 LEU A C 1
ATOM 861 O O . LEU A 1 103 ? -10.279 -1.466 20.704 1.00 95.19 103 LEU A O 1
ATOM 865 N N . LEU A 1 104 ? -8.435 -0.201 20.444 1.00 96.06 104 LEU A N 1
ATOM 866 C CA . LEU A 1 104 ? -8.615 0.611 21.652 1.00 96.06 104 LEU A CA 1
ATOM 867 C C . LEU A 1 104 ? -9.945 1.378 21.646 1.00 96.06 104 LEU A C 1
ATOM 869 O O . LEU A 1 104 ? -10.638 1.421 22.666 1.00 96.06 104 LEU A O 1
ATOM 873 N N . ILE A 1 105 ? -10.330 1.955 20.501 1.00 96.56 105 ILE A N 1
ATOM 874 C CA . ILE A 1 105 ? -11.631 2.619 20.330 1.00 96.56 105 ILE A CA 1
ATOM 875 C C . ILE A 1 105 ? -12.758 1.624 20.624 1.00 96.56 105 ILE A C 1
ATOM 877 O O . ILE A 1 105 ? -13.612 1.893 21.470 1.00 96.56 105 ILE A O 1
ATOM 881 N N . SER A 1 106 ? -12.739 0.461 19.966 1.00 94.31 106 SER A N 1
ATOM 882 C CA . SER A 1 106 ? -13.779 -0.557 20.131 1.00 94.31 106 SER A CA 1
ATOM 883 C C . SER A 1 106 ? -13.828 -1.114 21.557 1.00 94.31 106 SER A C 1
ATOM 885 O O . SER A 1 106 ? -14.912 -1.280 22.114 1.00 94.31 106 SER A O 1
ATOM 887 N N . GLU A 1 107 ? -12.678 -1.398 22.164 1.00 93.62 107 GLU A N 1
ATOM 888 C CA . GLU A 1 107 ? -12.584 -1.936 23.520 1.00 93.62 107 GLU A CA 1
ATOM 889 C C . GLU A 1 107 ? -13.109 -0.941 24.557 1.00 93.62 107 GLU A C 1
ATOM 891 O O . GLU A 1 107 ? -13.881 -1.311 25.448 1.00 93.62 107 GLU A O 1
ATOM 896 N N . THR A 1 108 ? -12.768 0.339 24.396 1.00 94.19 108 THR A N 1
ATOM 897 C CA . THR A 1 108 ? -13.209 1.394 25.308 1.00 94.19 108 THR A CA 1
ATOM 898 C C . THR A 1 108 ? -14.731 1.539 25.312 1.00 94.19 108 THR A C 1
ATOM 900 O O . THR A 1 108 ? -15.343 1.602 26.379 1.00 94.19 108 THR A O 1
ATOM 903 N N . GLU A 1 109 ? -15.370 1.530 24.139 1.00 93.44 109 GLU A N 1
ATOM 904 C CA . GLU A 1 109 ? -16.835 1.622 24.023 1.00 93.44 109 GLU A CA 1
ATOM 905 C C . GLU A 1 109 ? -17.561 0.394 24.595 1.00 93.44 109 GLU A C 1
ATOM 907 O O . GLU A 1 109 ? -18.688 0.487 25.106 1.00 93.44 109 GLU A O 1
ATOM 912 N N . LEU A 1 110 ? -16.920 -0.776 24.535 1.00 90.31 110 LEU A N 1
ATOM 913 C CA . LEU A 1 110 ? -17.449 -2.004 25.115 1.00 90.31 110 LEU A CA 1
ATOM 914 C C . LEU A 1 110 ? -17.361 -1.996 26.644 1.00 90.31 110 LEU A C 1
ATOM 916 O O . LEU A 1 110 ? -18.350 -2.327 27.302 1.00 90.31 110 LEU A O 1
ATOM 920 N N . GLN A 1 111 ? -16.217 -1.602 27.203 1.00 91.06 111 GLN A N 1
ATOM 921 C CA . GLN A 1 111 ? -15.931 -1.724 28.634 1.00 91.06 111 GLN A CA 1
ATOM 922 C C . GLN A 1 111 ? -16.446 -0.543 29.466 1.00 91.06 111 GLN A C 1
ATOM 924 O O . GLN A 1 111 ? -16.947 -0.736 30.576 1.00 91.06 111 GLN A O 1
ATOM 929 N N . PHE A 1 112 ? -16.359 0.687 28.953 1.00 88.06 112 PHE A N 1
ATOM 930 C CA . PHE A 1 112 ? -16.642 1.894 29.729 1.00 88.06 112 PHE A CA 1
ATOM 931 C C . PHE A 1 112 ? -17.975 2.503 29.326 1.00 88.06 112 PHE A C 1
ATOM 933 O O . PHE A 1 112 ? -18.177 2.951 28.209 1.00 88.06 112 PHE A O 1
ATOM 940 N N . ARG A 1 113 ? -18.941 2.487 30.244 1.00 85.31 113 ARG A N 1
ATOM 941 C CA . ARG A 1 113 ? -20.357 2.674 29.895 1.00 85.31 113 ARG A CA 1
ATOM 942 C C . ARG A 1 113 ? -21.100 3.632 30.824 1.00 85.31 113 ARG A C 1
ATOM 944 O O . ARG A 1 113 ? -22.315 3.503 30.995 1.00 85.31 113 ARG A O 1
ATOM 951 N N . SER A 1 114 ? -20.406 4.611 31.410 1.00 88.62 114 SER A N 1
ATOM 952 C CA . SER A 1 114 ? -21.092 5.668 32.167 1.00 88.62 114 SER A CA 1
ATOM 953 C C . SER A 1 114 ? -22.052 6.464 31.260 1.00 88.62 114 SER A C 1
ATOM 955 O O . SER A 1 114 ? -21.832 6.528 30.046 1.00 88.62 114 SER A O 1
ATOM 957 N N . PRO A 1 115 ? -23.117 7.087 31.802 1.00 90.25 115 PRO A N 1
ATOM 958 C CA . PRO A 1 115 ? -24.098 7.808 30.987 1.00 90.25 115 PRO A CA 1
ATOM 959 C C . PRO A 1 115 ? -23.478 8.881 30.081 1.00 90.25 115 PRO A C 1
ATOM 961 O O . PRO A 1 115 ? -23.817 8.962 28.900 1.00 90.25 115 PRO A O 1
ATOM 964 N N . LEU A 1 116 ? -22.518 9.652 30.605 1.00 89.00 116 LEU A N 1
ATOM 965 C CA . LEU A 1 116 ? -21.821 10.681 29.833 1.00 89.00 116 LEU A CA 1
ATOM 966 C C . LEU A 1 116 ? -20.950 10.061 28.727 1.00 89.00 116 LEU A C 1
ATOM 968 O O . LEU A 1 116 ? -21.062 10.480 27.579 1.00 89.00 116 LEU A O 1
ATOM 972 N N . GLN A 1 117 ? -20.171 9.016 29.025 1.00 90.69 117 GLN A N 1
ATOM 973 C CA . GLN A 1 117 ? -19.372 8.300 28.018 1.00 90.69 117 GLN A CA 1
ATOM 974 C C . GLN A 1 117 ? -20.242 7.733 26.888 1.00 90.69 117 GLN A C 1
ATOM 976 O O . GLN A 1 117 ? -19.971 8.003 25.723 1.00 90.69 117 GLN A O 1
ATOM 981 N N . LYS A 1 118 ? -21.354 7.056 27.212 1.00 92.56 118 LYS A N 1
ATOM 982 C CA . LYS A 1 118 ? -22.303 6.553 26.203 1.00 92.56 118 LYS A CA 1
ATOM 983 C C . LYS A 1 118 ? -22.838 7.666 25.304 1.00 92.56 118 LYS A C 1
ATOM 985 O O . LYS A 1 118 ? -22.956 7.473 24.095 1.00 92.56 118 LYS A O 1
ATOM 990 N N . SER A 1 119 ? -23.170 8.821 25.885 1.00 93.44 119 SER A N 1
ATOM 991 C CA . SER A 1 119 ? -23.657 9.968 25.112 1.00 93.44 119 SER A CA 1
ATOM 992 C C . SER A 1 119 ? -22.588 10.510 24.159 1.00 93.44 119 SER A C 1
ATOM 994 O O . SER A 1 119 ? -22.897 10.797 23.004 1.00 93.44 119 SER A O 1
ATOM 996 N N . ILE A 1 120 ? -21.327 10.550 24.602 1.00 94.06 120 ILE A N 1
ATOM 997 C CA . ILE A 1 120 ? -20.183 10.956 23.784 1.00 94.06 120 ILE A CA 1
ATOM 998 C C . ILE A 1 120 ? -19.956 9.964 22.640 1.00 94.06 120 ILE A C 1
ATOM 1000 O O . ILE A 1 120 ? -19.904 10.386 21.490 1.00 94.06 120 ILE A O 1
ATOM 1004 N N . TYR A 1 121 ? -19.903 8.657 22.903 1.00 94.81 121 TYR A N 1
ATOM 1005 C CA . TYR A 1 121 ? -19.702 7.646 21.854 1.00 94.81 121 TYR A CA 1
ATOM 1006 C C . TYR A 1 121 ? -20.814 7.669 20.801 1.00 94.81 121 TYR A C 1
ATOM 1008 O O . TYR A 1 121 ? -20.548 7.612 19.596 1.00 94.81 121 TYR A O 1
ATOM 1016 N N . LYS A 1 122 ? -22.070 7.836 21.236 1.00 94.25 122 LYS A N 1
ATOM 1017 C CA . LYS A 1 122 ? -23.213 7.996 20.329 1.00 94.25 122 LYS A CA 1
ATOM 1018 C C . LYS A 1 122 ? -23.085 9.263 19.482 1.00 94.25 122 LYS A C 1
ATOM 1020 O O . LYS A 1 122 ? -23.293 9.197 18.275 1.00 94.25 122 LYS A O 1
ATOM 1025 N N . PHE A 1 123 ? -22.720 10.389 20.095 1.00 95.69 123 PHE A N 1
ATOM 1026 C CA . PHE A 1 123 ? -22.503 11.650 19.385 1.00 95.69 123 PHE A CA 1
ATOM 1027 C C . PHE A 1 123 ? -21.399 11.519 18.329 1.00 95.69 123 PHE A C 1
ATOM 1029 O O . PHE A 1 123 ? -21.607 11.883 17.177 1.00 95.69 123 PHE A O 1
ATOM 1036 N N . ILE A 1 124 ? -20.259 10.926 18.688 1.00 95.44 124 ILE A N 1
ATOM 1037 C CA . ILE A 1 124 ? -19.146 10.692 17.760 1.00 95.44 124 ILE A CA 1
ATOM 1038 C C . ILE A 1 124 ? -19.588 9.806 16.595 1.00 95.44 124 ILE A C 1
ATOM 1040 O O . ILE A 1 124 ? -19.316 10.134 15.445 1.00 95.44 124 ILE A O 1
ATOM 1044 N N . SER A 1 125 ? -20.328 8.729 16.870 1.00 94.31 125 SER A N 1
ATOM 1045 C CA . SER A 1 125 ? -20.854 7.837 15.828 1.00 94.31 125 SER A CA 1
ATOM 1046 C C . SER A 1 125 ? -21.787 8.566 14.852 1.00 94.31 125 SER A C 1
ATOM 1048 O O . SER A 1 125 ? -21.725 8.331 13.650 1.00 94.31 125 SER A O 1
ATOM 1050 N N . GLN A 1 126 ? -22.624 9.483 15.348 1.00 94.69 126 GLN A N 1
ATOM 1051 C CA . GLN A 1 126 ? -23.506 10.306 14.512 1.00 94.69 126 GLN A CA 1
ATOM 1052 C C . GLN A 1 126 ? -22.728 11.309 13.653 1.00 94.69 126 GLN A C 1
ATOM 1054 O O . GLN A 1 126 ? -23.049 11.500 12.480 1.00 94.69 126 GLN A O 1
ATOM 1059 N N . VAL A 1 127 ? -21.696 11.936 14.221 1.00 95.12 127 VAL A N 1
ATOM 1060 C CA . VAL A 1 127 ? -20.828 12.874 13.498 1.00 95.12 127 VAL A CA 1
ATOM 1061 C C . VAL A 1 127 ? -20.058 12.141 12.395 1.00 95.12 127 VAL A C 1
ATOM 1063 O O . VAL A 1 127 ? -20.109 12.573 11.248 1.00 95.12 127 VAL A O 1
ATOM 1066 N N . LEU A 1 128 ? -19.455 10.985 12.699 1.00 94.75 128 LEU A N 1
ATOM 1067 C CA . LEU A 1 128 ? -18.771 10.129 11.717 1.00 94.75 128 LEU A CA 1
ATOM 1068 C C . LEU A 1 128 ? -19.684 9.674 10.571 1.00 94.75 128 LEU A C 1
ATOM 1070 O O . LEU A 1 128 ? -19.219 9.487 9.453 1.00 94.75 128 LEU A O 1
ATOM 1074 N N . ALA A 1 129 ? -20.974 9.465 10.841 1.00 91.94 129 ALA A N 1
ATOM 1075 C CA . ALA A 1 129 ? -21.926 9.004 9.835 1.00 91.94 129 ALA A CA 1
ATOM 1076 C C . ALA A 1 129 ? -22.424 10.113 8.893 1.00 91.94 129 ALA A C 1
ATOM 1078 O O . ALA A 1 129 ? -22.998 9.794 7.856 1.00 91.94 129 ALA A O 1
ATOM 1079 N N . THR A 1 130 ? -22.267 11.391 9.258 1.00 91.06 130 THR A N 1
ATOM 1080 C CA . THR A 1 130 ? -22.940 12.509 8.565 1.00 91.06 130 THR A CA 1
ATOM 1081 C C . THR A 1 130 ? -22.012 13.608 8.067 1.00 91.06 130 THR A C 1
ATOM 1083 O O . THR A 1 130 ? -22.450 14.427 7.265 1.00 91.06 130 THR A O 1
ATOM 1086 N N . GLN A 1 131 ? -20.772 13.667 8.549 1.00 93.69 131 GLN A N 1
ATOM 1087 C CA . GLN A 1 131 ? -19.844 14.759 8.261 1.00 93.69 131 GLN A CA 1
ATOM 1088 C C . GLN A 1 131 ? -18.612 14.259 7.508 1.00 93.69 131 GLN A C 1
ATOM 1090 O O . GLN A 1 131 ? -18.218 13.100 7.638 1.00 93.69 131 GLN A O 1
ATOM 1095 N N . ASP A 1 132 ? -17.985 15.151 6.745 1.00 92.25 132 ASP A N 1
ATOM 1096 C CA . ASP A 1 132 ? -16.697 14.888 6.110 1.00 92.25 132 ASP A CA 1
ATOM 1097 C C . ASP A 1 132 ? -15.553 14.840 7.138 1.00 92.25 132 ASP A C 1
ATOM 1099 O O . ASP A 1 132 ? -15.677 15.309 8.274 1.00 92.25 132 ASP A O 1
ATOM 1103 N N . HIS A 1 133 ? -14.412 14.298 6.712 1.00 90.12 133 HIS A N 1
ATOM 1104 C CA . HIS A 1 133 ? -13.234 14.081 7.547 1.00 90.12 133 HIS A CA 1
ATOM 1105 C C . HIS A 1 133 ? -12.823 15.328 8.358 1.00 90.12 133 HIS A C 1
ATOM 1107 O O . HIS A 1 133 ? -12.636 15.243 9.574 1.00 90.12 133 HIS A O 1
ATOM 1113 N N . GLN A 1 134 ? -12.686 16.492 7.714 1.00 92.31 134 GLN A N 1
ATOM 1114 C CA . GLN A 1 134 ? -12.183 17.704 8.374 1.00 92.31 134 GLN A CA 1
ATOM 1115 C C . GLN A 1 134 ? -13.202 18.245 9.380 1.00 92.31 134 GLN A C 1
ATOM 1117 O O . GLN A 1 134 ? -12.846 18.634 10.499 1.00 92.31 134 GLN A O 1
ATOM 1122 N N . THR A 1 135 ? -14.481 18.207 9.008 1.00 94.25 135 THR A N 1
ATOM 1123 C CA . THR A 1 135 ? -15.585 18.623 9.873 1.00 94.25 135 THR A CA 1
ATOM 1124 C C . THR A 1 135 ? -15.709 17.735 11.109 1.00 94.25 135 THR A C 1
ATOM 1126 O O . THR A 1 135 ? -15.925 18.258 12.206 1.00 94.25 135 THR A O 1
ATOM 1129 N N . VAL A 1 136 ? -15.513 16.415 10.978 1.00 93.81 136 VAL A N 1
ATOM 1130 C CA . VAL A 1 136 ? -15.476 15.498 12.130 1.00 93.81 136 VAL A CA 1
ATOM 1131 C C . VAL A 1 136 ? -14.421 15.966 13.132 1.00 93.81 136 VAL A C 1
ATOM 1133 O O . VAL A 1 136 ? -14.768 16.234 14.282 1.00 93.81 136 VAL A O 1
ATOM 1136 N N . ILE A 1 137 ? -13.163 16.131 12.705 1.00 94.19 137 ILE A N 1
ATOM 1137 C CA . ILE A 1 137 ? -12.059 16.535 13.594 1.00 94.19 137 ILE A CA 1
ATOM 1138 C C . ILE A 1 137 ? -12.391 17.857 14.295 1.00 94.19 137 ILE A C 1
ATOM 1140 O O . ILE A 1 137 ? -12.321 17.947 15.523 1.00 94.19 137 ILE A O 1
ATOM 1144 N N . ALA A 1 138 ? -12.825 18.871 13.541 1.00 95.31 138 ALA A N 1
ATOM 1145 C CA . ALA A 1 138 ? -13.166 20.177 14.101 1.00 95.31 138 ALA A CA 1
ATOM 1146 C C . ALA A 1 138 ? -14.281 20.085 15.160 1.00 95.31 138 ALA A C 1
ATOM 1148 O O . ALA A 1 138 ? -14.203 20.721 16.217 1.00 95.31 138 ALA A O 1
ATOM 1149 N N . ILE A 1 139 ? -15.311 19.268 14.912 1.00 95.88 139 ILE A N 1
ATOM 1150 C CA . ILE A 1 139 ? -16.398 19.031 15.867 1.00 95.88 139 ILE A CA 1
ATOM 1151 C C . ILE A 1 139 ? -15.881 18.331 17.126 1.00 95.88 139 ILE A C 1
ATOM 1153 O O . ILE A 1 139 ? -16.247 18.747 18.228 1.00 95.88 139 ILE A O 1
ATOM 1157 N N . LEU A 1 140 ? -15.041 17.300 16.993 1.00 94.69 140 LEU A N 1
ATOM 1158 C CA . LEU A 1 140 ? -14.501 16.567 18.140 1.00 94.69 140 LEU A CA 1
ATOM 1159 C C . LEU A 1 140 ? -13.655 17.477 19.037 1.00 94.69 140 LEU A C 1
ATOM 1161 O O . LEU A 1 140 ? -13.894 17.536 20.246 1.00 94.69 140 LEU A O 1
ATOM 1165 N N . HIS A 1 141 ? -12.740 18.250 18.449 1.00 94.75 141 HIS A N 1
ATOM 1166 C CA . HIS A 1 141 ? -11.876 19.202 19.162 1.00 94.75 141 HIS A CA 1
ATOM 1167 C C . HIS A 1 141 ? -12.662 20.331 19.827 1.00 94.75 141 HIS A C 1
ATOM 1169 O O . HIS A 1 141 ? -12.381 20.697 20.965 1.00 94.75 141 HIS A O 1
ATOM 1175 N N . LYS A 1 142 ? -13.712 20.840 19.178 1.00 95.50 142 LYS A N 1
ATOM 1176 C CA . LYS A 1 142 ? -14.514 21.937 19.735 1.00 95.50 142 LYS A CA 1
ATOM 1177 C C . LYS A 1 142 ? -15.547 21.486 20.771 1.00 95.50 142 LYS A C 1
ATOM 1179 O O . LYS A 1 142 ? -15.844 22.244 21.692 1.00 95.50 142 LYS A O 1
ATOM 1184 N N . LYS A 1 143 ? -16.160 20.310 20.599 1.00 94.00 143 LYS A N 1
ATOM 1185 C CA . LYS A 1 143 ? -17.340 19.893 21.383 1.00 94.00 143 LYS A CA 1
ATOM 1186 C C . LYS A 1 143 ? -17.095 18.729 22.333 1.00 94.00 143 LYS A C 1
ATOM 1188 O O . LYS A 1 143 ? -17.820 18.637 23.317 1.00 94.00 143 LYS A O 1
ATOM 1193 N N . VAL A 1 144 ? -16.141 17.842 22.050 1.00 93.25 144 VAL A N 1
ATOM 1194 C CA . VAL A 1 144 ? -15.945 16.609 22.832 1.00 93.25 144 VAL A CA 1
ATOM 1195 C C . VAL A 1 144 ? -14.730 16.704 23.742 1.00 93.25 144 VAL A C 1
ATOM 1197 O O . VAL A 1 144 ? -14.849 16.410 24.928 1.00 93.25 144 VAL A O 1
ATOM 1200 N N . TRP A 1 145 ? -13.597 17.178 23.226 1.00 93.88 145 TRP A N 1
ATOM 1201 C CA . TRP A 1 145 ? -12.376 17.376 24.012 1.00 93.88 145 TRP A CA 1
ATOM 1202 C C . TRP A 1 145 ? -12.595 18.211 25.295 1.00 93.88 145 TRP A C 1
ATOM 1204 O O . TRP A 1 145 ? -12.174 17.764 26.362 1.00 93.88 145 TRP A O 1
ATOM 1214 N N . PRO A 1 146 ? -13.352 19.330 25.277 1.00 93.19 146 PRO A N 1
ATOM 1215 C CA . PRO A 1 146 ? -13.638 20.098 26.496 1.00 93.19 146 PRO A CA 1
ATOM 1216 C C . PRO A 1 146 ? -14.525 19.375 27.527 1.00 93.19 146 PRO A C 1
ATOM 1218 O O . PRO A 1 146 ? -14.661 19.830 28.660 1.00 93.19 146 PRO A O 1
ATOM 1221 N N . LEU A 1 147 ? -15.176 18.262 27.164 1.00 90.19 147 LEU A N 1
ATOM 1222 C CA . LEU A 1 147 ? -16.013 17.497 28.097 1.00 90.19 147 LEU A CA 1
ATOM 1223 C C . LEU A 1 147 ? -15.189 16.606 29.034 1.00 90.19 147 LEU A C 1
ATOM 1225 O O . LEU A 1 147 ? -15.749 16.107 30.012 1.00 90.19 147 LEU A O 1
ATOM 1229 N N . LEU A 1 148 ? -13.884 16.434 28.786 1.00 89.00 148 LEU A N 1
ATOM 1230 C CA . LEU A 1 148 ? -12.981 15.679 29.664 1.00 89.00 148 LEU A CA 1
ATOM 1231 C C . LEU A 1 148 ? -12.975 16.229 31.100 1.00 89.00 148 LEU A C 1
ATOM 1233 O O . LEU A 1 148 ? -12.976 15.454 32.061 1.00 89.00 148 LEU A O 1
ATOM 1237 N N . ASP A 1 149 ? -13.067 17.550 31.255 1.00 88.19 149 ASP A N 1
ATOM 1238 C CA . ASP A 1 149 ? -13.091 18.212 32.565 1.00 88.19 149 ASP A CA 1
ATOM 1239 C C . ASP A 1 149 ? -14.374 17.917 33.351 1.00 88.19 149 ASP A C 1
ATOM 1241 O O . ASP A 1 149 ? -14.387 17.973 34.579 1.00 88.19 149 ASP A O 1
ATOM 1245 N N . ARG A 1 150 ? -15.451 17.528 32.656 1.00 87.88 150 ARG A N 1
ATOM 1246 C CA . ARG A 1 150 ? -16.744 17.172 33.261 1.00 87.88 150 ARG A CA 1
ATOM 1247 C C . ARG A 1 150 ? -16.806 15.719 33.733 1.00 87.88 150 ARG A C 1
ATOM 1249 O O . ARG A 1 150 ? -17.785 15.326 34.373 1.00 87.88 150 ARG A O 1
ATOM 1256 N N . ILE A 1 151 ? -15.794 14.906 33.424 1.00 87.94 151 ILE A N 1
ATOM 1257 C CA . ILE A 1 151 ? -15.705 13.532 33.914 1.00 87.94 151 ILE A CA 1
ATOM 1258 C C . ILE A 1 151 ? -15.249 13.553 35.374 1.00 87.94 151 ILE A C 1
ATOM 1260 O O . ILE A 1 151 ? -14.189 14.074 35.705 1.00 87.94 151 ILE A O 1
ATOM 1264 N N . LYS A 1 152 ? -16.067 12.956 36.247 1.00 86.56 152 LYS A N 1
ATOM 1265 C CA . LYS A 1 152 ? -15.904 13.017 37.709 1.00 86.56 152 LYS A CA 1
ATOM 1266 C C . LYS A 1 152 ? -14.729 12.208 38.262 1.00 86.56 152 LYS A C 1
ATOM 1268 O O . LYS A 1 152 ? -14.343 12.427 39.399 1.00 86.56 152 LYS A O 1
ATOM 1273 N N . THR A 1 153 ? -14.233 11.225 37.512 1.00 89.50 153 THR A N 1
ATOM 1274 C CA . THR A 1 153 ? -13.195 10.298 37.988 1.00 89.50 153 THR A CA 1
ATOM 1275 C C . THR A 1 153 ? -11.963 10.403 37.111 1.00 89.50 153 THR A C 1
ATOM 1277 O O . THR A 1 153 ? -12.095 10.457 35.886 1.00 89.50 153 THR A O 1
ATOM 1280 N N . ASP A 1 154 ? -10.782 10.346 37.720 1.00 89.06 154 ASP A N 1
ATOM 1281 C CA . ASP A 1 154 ? -9.516 10.383 36.983 1.00 89.06 154 ASP A CA 1
ATOM 1282 C C . ASP A 1 154 ? -9.413 9.215 36.005 1.00 89.06 154 ASP A C 1
ATOM 1284 O O . ASP A 1 154 ? -9.106 9.413 34.833 1.00 89.06 154 ASP A O 1
ATOM 1288 N N . LYS A 1 155 ? -9.803 8.007 36.440 1.00 89.06 155 LYS A N 1
ATOM 1289 C CA . LYS A 1 155 ? -9.856 6.825 35.568 1.00 89.06 155 LYS A CA 1
ATOM 1290 C C . LYS A 1 155 ? -10.744 7.059 34.343 1.00 89.06 155 LYS A C 1
ATOM 1292 O O . LYS A 1 155 ? -10.334 6.771 33.226 1.00 89.06 155 LYS A O 1
ATOM 1297 N N . GLY A 1 156 ? -11.953 7.591 34.534 1.00 89.56 156 GLY A N 1
ATOM 1298 C CA . GLY A 1 156 ? -12.862 7.875 33.424 1.00 89.56 156 GLY A CA 1
ATOM 1299 C C . GLY A 1 156 ? -12.328 8.954 32.479 1.00 89.56 156 GLY A C 1
ATOM 1300 O O . GLY A 1 156 ? -12.558 8.863 31.273 1.00 89.56 156 GLY A O 1
ATOM 1301 N N . ARG A 1 157 ? -11.622 9.958 33.017 1.00 92.12 157 ARG A N 1
ATOM 1302 C CA . ARG A 1 157 ? -10.997 11.028 32.232 1.00 92.12 157 ARG A CA 1
ATOM 1303 C C . ARG A 1 157 ? -9.849 10.484 31.386 1.00 92.12 157 ARG A C 1
ATOM 1305 O O . ARG A 1 157 ? -9.834 10.752 30.190 1.00 92.12 157 ARG A O 1
ATOM 1312 N N . ILE A 1 158 ? -8.952 9.695 31.981 1.00 93.31 158 ILE A N 1
ATOM 1313 C CA . ILE A 1 158 ? -7.818 9.058 31.291 1.00 93.31 158 ILE A CA 1
ATOM 1314 C C . ILE A 1 158 ? -8.322 8.187 30.141 1.00 93.31 158 ILE A C 1
ATOM 1316 O O . ILE A 1 158 ? -7.923 8.394 29.002 1.00 93.31 158 ILE A O 1
ATOM 1320 N N . VAL A 1 159 ? -9.277 7.296 30.413 1.00 93.69 159 VAL A N 1
ATOM 1321 C CA . VAL A 1 159 ? -9.848 6.399 29.396 1.00 93.69 159 VAL A CA 1
ATOM 1322 C C . VAL A 1 159 ? -10.465 7.178 28.235 1.00 93.69 159 VAL A C 1
ATOM 1324 O O . VAL A 1 159 ? -10.246 6.854 27.070 1.00 93.69 159 VAL A O 1
ATOM 1327 N N . LEU A 1 160 ? -11.247 8.223 28.527 1.00 93.62 160 LEU A N 1
ATOM 1328 C CA . LEU A 1 160 ? -11.858 9.025 27.470 1.00 93.62 160 LEU A CA 1
ATOM 1329 C C . LEU A 1 160 ? -10.807 9.827 26.687 1.00 93.62 160 LEU A C 1
ATOM 1331 O O . LEU A 1 160 ? -10.946 9.997 25.480 1.00 93.62 160 LEU A O 1
ATOM 1335 N N . GLN A 1 161 ? -9.749 10.290 27.348 1.00 95.38 161 GLN A N 1
ATOM 1336 C CA . GLN A 1 161 ? -8.637 10.967 26.692 1.00 95.38 161 GLN A CA 1
ATOM 1337 C C . GLN A 1 161 ? -7.877 10.021 25.751 1.00 95.38 161 GLN A C 1
ATOM 1339 O O . GLN A 1 161 ? -7.584 10.406 24.623 1.00 95.38 161 GLN A O 1
ATOM 1344 N N . GLU A 1 162 ? -7.570 8.796 26.181 1.00 96.38 162 GLU A N 1
ATOM 1345 C CA . GLU A 1 162 ? -6.924 7.774 25.343 1.00 96.38 162 GLU A CA 1
ATOM 1346 C C . GLU A 1 162 ? -7.791 7.406 24.140 1.00 96.38 162 GLU A C 1
ATOM 1348 O O . GLU A 1 162 ? -7.296 7.347 23.017 1.00 96.38 162 GLU A O 1
ATOM 1353 N N . TYR A 1 163 ? -9.098 7.266 24.351 1.00 96.94 163 TYR A N 1
ATOM 1354 C CA . TYR A 1 163 ? -10.068 7.050 23.285 1.00 96.94 163 TYR A CA 1
ATOM 1355 C C . TYR A 1 163 ? -10.075 8.182 22.244 1.00 96.94 163 TYR A C 1
ATOM 1357 O O . TYR A 1 163 ? -10.047 7.918 21.043 1.00 96.94 163 TYR A O 1
ATOM 1365 N N . LEU A 1 164 ? -10.073 9.450 22.675 1.00 96.44 164 LEU A N 1
ATOM 1366 C CA . LEU A 1 164 ? -10.024 10.588 21.749 1.00 96.44 164 LEU A CA 1
ATOM 1367 C C . LEU A 1 164 ? -8.684 10.667 21.010 1.00 96.44 164 LEU A C 1
ATOM 1369 O O . LEU A 1 164 ? -8.678 10.903 19.805 1.00 96.44 164 LEU A O 1
ATOM 1373 N N . LYS A 1 165 ? -7.563 10.389 21.688 1.00 97.38 165 LYS A N 1
ATOM 1374 C CA . LYS A 1 165 ? -6.245 10.282 21.041 1.00 97.38 165 LYS A CA 1
ATOM 1375 C C . LYS A 1 165 ? -6.205 9.160 20.006 1.00 97.38 165 LYS A C 1
ATOM 1377 O O . LYS A 1 165 ? -5.610 9.337 18.952 1.00 97.38 165 LYS A O 1
ATOM 1382 N N . ALA A 1 166 ? -6.841 8.022 20.278 1.00 97.56 166 ALA A N 1
ATOM 1383 C CA . ALA A 1 166 ? -6.935 6.927 19.318 1.00 97.56 166 ALA A CA 1
ATOM 1384 C C . ALA A 1 166 ? -7.718 7.343 18.064 1.00 97.56 166 ALA A C 1
ATOM 1386 O O . ALA A 1 166 ? -7.313 7.006 16.953 1.00 97.56 166 ALA A O 1
ATOM 1387 N N . ILE A 1 167 ? -8.792 8.128 18.221 1.00 97.00 167 ILE A N 1
ATOM 1388 C CA . ILE A 1 167 ? -9.504 8.716 17.078 1.00 97.00 167 ILE A CA 1
ATOM 1389 C C . ILE A 1 167 ? -8.606 9.696 16.324 1.00 97.00 167 ILE A C 1
ATOM 1391 O O . ILE A 1 167 ? -8.542 9.610 15.103 1.00 97.00 167 ILE A O 1
ATOM 1395 N N . ASP A 1 168 ? -7.895 10.587 17.020 1.00 96.38 168 ASP A N 1
ATOM 1396 C CA . ASP A 1 168 ? -6.968 11.529 16.381 1.00 96.38 168 ASP A CA 1
ATOM 1397 C C . ASP A 1 168 ? -5.855 10.792 15.613 1.00 96.38 168 ASP A C 1
ATOM 1399 O O . ASP A 1 168 ? -5.518 11.186 14.501 1.00 96.38 168 ASP A O 1
ATOM 1403 N N . ASN A 1 169 ? -5.323 9.690 16.154 1.00 96.75 169 ASN A N 1
ATOM 1404 C CA . ASN A 1 169 ? -4.329 8.852 15.475 1.00 96.75 169 ASN A CA 1
ATOM 1405 C C . ASN A 1 169 ? -4.886 8.246 14.186 1.00 96.75 169 ASN A C 1
ATOM 1407 O O . ASN A 1 169 ? -4.227 8.276 13.151 1.00 96.75 169 ASN A O 1
ATOM 1411 N N . VAL A 1 170 ? -6.106 7.709 14.235 1.00 96.44 170 VAL A N 1
ATOM 1412 C CA . VAL A 1 170 ? -6.787 7.192 13.044 1.00 96.44 170 VAL A CA 1
ATOM 1413 C C . VAL A 1 170 ? -7.054 8.324 12.046 1.00 96.44 170 VAL A C 1
ATOM 1415 O O . VAL A 1 170 ? -6.861 8.142 10.849 1.00 96.44 170 VAL A O 1
ATOM 1418 N N . ALA A 1 171 ? -7.429 9.513 12.512 1.00 95.62 171 ALA A N 1
ATOM 1419 C CA . ALA A 1 171 ? -7.721 10.669 11.668 1.00 95.62 171 ALA A CA 1
ATOM 1420 C C . ALA A 1 171 ? -6.497 11.222 10.911 1.00 95.62 171 ALA A C 1
ATOM 1422 O O . ALA A 1 171 ? -6.657 11.960 9.948 1.00 95.62 171 ALA A O 1
ATOM 1423 N N . GLN A 1 172 ? -5.267 10.857 11.285 1.00 94.94 172 GLN A N 1
ATOM 1424 C CA . GLN A 1 172 ? -4.073 11.246 10.519 1.00 94.94 172 GLN A CA 1
ATOM 1425 C C . GLN A 1 172 ? -4.031 10.608 9.123 1.00 94.94 172 GLN A C 1
ATOM 1427 O O . GLN A 1 172 ? -3.358 11.119 8.227 1.00 94.94 172 GLN A O 1
ATOM 1432 N N . TYR A 1 173 ? -4.748 9.500 8.929 1.00 94.44 173 TYR A N 1
ATOM 1433 C CA . TYR A 1 173 ? -4.825 8.804 7.653 1.00 94.44 173 TYR A CA 1
ATOM 1434 C C . TYR A 1 173 ? -6.035 9.303 6.856 1.00 94.44 173 TYR A C 1
ATOM 1436 O O . TYR A 1 173 ? -7.127 9.344 7.424 1.00 94.44 173 TYR A O 1
ATOM 1444 N N . PRO A 1 174 ? -5.902 9.607 5.547 1.00 90.44 174 PRO A N 1
ATOM 1445 C CA . PRO A 1 174 ? -6.998 10.144 4.728 1.00 90.44 174 PRO A CA 1
ATOM 1446 C C . PRO A 1 174 ? -8.320 9.377 4.872 1.00 90.44 174 PRO A C 1
ATOM 1448 O O . PRO A 1 174 ? -9.382 9.977 5.046 1.00 90.44 174 PRO A O 1
ATOM 1451 N N . ASP A 1 175 ? -8.225 8.049 4.914 1.00 93.50 175 ASP A N 1
ATOM 1452 C CA . ASP A 1 175 ? -9.365 7.138 4.996 1.00 93.50 175 ASP A CA 1
ATOM 1453 C C . ASP A 1 175 ? -9.615 6.574 6.401 1.00 93.50 175 ASP A C 1
ATOM 1455 O O . ASP A 1 175 ? -10.482 5.723 6.602 1.00 93.50 175 ASP A O 1
ATOM 1459 N N . GLY A 1 176 ? -8.871 7.051 7.399 1.00 95.69 176 GLY A N 1
ATOM 1460 C CA . GLY A 1 176 ? -8.925 6.565 8.775 1.00 95.69 176 GLY A CA 1
ATOM 1461 C C . GLY A 1 176 ? -10.328 6.565 9.359 1.00 95.69 176 GLY A C 1
ATOM 1462 O O . GLY A 1 176 ? -10.807 5.547 9.868 1.00 95.69 176 GLY A O 1
ATOM 1463 N N . LEU A 1 177 ? -10.994 7.716 9.264 1.00 96.19 177 LEU A N 1
ATOM 1464 C CA . LEU A 1 177 ? -12.341 7.917 9.795 1.00 96.19 177 LEU A CA 1
ATOM 1465 C C . LEU A 1 177 ? -13.412 7.195 8.970 1.00 96.19 177 LEU A C 1
ATOM 1467 O O . LEU A 1 177 ? -14.419 6.761 9.531 1.00 96.19 177 LEU A O 1
ATOM 1471 N N . GLU A 1 178 ? -13.189 7.023 7.664 1.00 95.06 178 GLU A N 1
ATOM 1472 C CA . GLU A 1 178 ? -14.078 6.225 6.818 1.00 95.06 178 GLU A CA 1
ATOM 1473 C C . GLU A 1 178 ? -14.031 4.753 7.234 1.00 95.06 178 GLU A C 1
ATOM 1475 O O . GLU A 1 178 ? -15.071 4.148 7.494 1.00 95.06 178 GLU A O 1
ATOM 1480 N N . LEU A 1 179 ? -12.832 4.195 7.390 1.00 95.69 179 LEU A N 1
ATOM 1481 C CA . LEU A 1 179 ? -12.663 2.824 7.848 1.00 95.69 179 LEU A CA 1
ATOM 1482 C C . LEU A 1 179 ? -13.164 2.640 9.291 1.00 95.69 179 LEU A C 1
ATOM 1484 O O . LEU A 1 179 ? -13.802 1.633 9.600 1.00 95.69 179 LEU A O 1
ATOM 1488 N N . LEU A 1 180 ? -12.983 3.642 10.163 1.00 96.44 180 LEU A N 1
ATOM 1489 C CA . LEU A 1 180 ? -13.585 3.632 11.501 1.00 96.44 180 LEU A CA 1
ATOM 1490 C C . LEU A 1 180 ? -15.111 3.515 11.421 1.00 96.44 180 LEU A C 1
ATOM 1492 O O . LEU A 1 180 ? -15.712 2.729 12.152 1.00 96.44 180 LEU A O 1
ATOM 1496 N N . ARG A 1 181 ? -15.749 4.287 10.535 1.00 94.75 181 ARG A N 1
ATOM 1497 C CA . ARG A 1 181 ? -17.198 4.233 10.316 1.00 94.75 181 ARG A CA 1
ATOM 1498 C C . ARG A 1 181 ? -17.639 2.834 9.879 1.00 94.75 181 ARG A C 1
ATOM 1500 O O . ARG A 1 181 ? -18.631 2.347 10.416 1.00 94.75 181 ARG A O 1
ATOM 1507 N N . LEU A 1 182 ? -16.905 2.186 8.973 1.00 94.69 182 LEU A N 1
ATOM 1508 C CA . LEU A 1 182 ? -17.196 0.816 8.528 1.00 94.69 182 LEU A CA 1
ATOM 1509 C C . LEU A 1 182 ? -17.113 -0.184 9.690 1.00 94.69 182 LEU A C 1
ATOM 1511 O O . LEU A 1 182 ? -18.062 -0.932 9.923 1.00 94.69 182 LEU A O 1
ATOM 1515 N N . PHE A 1 183 ? -16.053 -0.129 10.503 1.00 95.00 183 PHE A N 1
ATOM 1516 C CA . PHE A 1 183 ? -15.946 -0.974 11.698 1.00 95.00 183 PHE A CA 1
ATOM 1517 C C . PHE A 1 183 ? -17.096 -0.746 12.688 1.00 95.00 183 PHE A C 1
ATOM 1519 O O . PHE A 1 183 ? -17.627 -1.701 13.249 1.00 95.00 183 PHE A O 1
ATOM 1526 N N . LYS A 1 184 ? -17.533 0.500 12.894 1.00 92.38 184 LYS A N 1
ATOM 1527 C CA . LYS A 1 184 ? -18.644 0.807 13.815 1.00 92.38 184 LYS A CA 1
ATOM 1528 C C . LYS A 1 184 ? -20.010 0.331 13.314 1.00 92.38 184 LYS A C 1
ATOM 1530 O O . LYS A 1 184 ? -20.916 0.168 14.127 1.00 92.38 184 LYS A O 1
ATOM 1535 N N . GLN A 1 185 ? -20.174 0.144 12.005 1.00 90.88 185 GLN A N 1
ATOM 1536 C CA . GLN A 1 185 ? -21.404 -0.383 11.405 1.00 90.88 185 GLN A CA 1
ATOM 1537 C C . GLN A 1 185 ? -21.465 -1.917 11.449 1.00 90.88 185 GLN A C 1
ATOM 1539 O O . GLN A 1 185 ? -22.556 -2.480 11.392 1.00 90.88 185 GLN A O 1
ATOM 1544 N N . ALA A 1 186 ? -20.319 -2.589 11.592 1.00 89.94 186 ALA A N 1
ATOM 1545 C CA . ALA A 1 186 ? -20.232 -4.042 11.600 1.00 89.94 186 ALA A CA 1
ATOM 1546 C C . ALA A 1 186 ? -20.439 -4.655 12.994 1.00 89.94 186 ALA A C 1
ATOM 1548 O O . ALA A 1 186 ? -19.876 -4.204 13.993 1.00 89.94 186 ALA A O 1
ATOM 1549 N N . THR A 1 187 ? -21.207 -5.747 13.050 1.00 82.75 187 THR A N 1
ATOM 1550 C CA . THR A 1 187 ? -21.577 -6.443 14.295 1.00 82.75 187 THR A CA 1
ATOM 1551 C C . THR A 1 187 ? -20.394 -7.136 14.976 1.00 82.75 187 THR A C 1
ATOM 1553 O O . THR A 1 187 ? -20.312 -7.145 16.202 1.00 82.75 187 THR A O 1
ATOM 1556 N N . TYR A 1 188 ? -19.455 -7.678 14.196 1.00 84.56 188 TYR A N 1
ATOM 1557 C CA . TYR A 1 188 ? -18.322 -8.480 14.686 1.00 84.56 188 TYR A CA 1
ATOM 1558 C C . TYR A 1 188 ? -16.976 -7.744 14.610 1.00 84.56 188 TYR A C 1
ATOM 1560 O O . TYR A 1 188 ? -15.910 -8.362 14.643 1.00 84.56 188 TYR A O 1
ATOM 1568 N N . SER A 1 189 ? -17.010 -6.410 14.535 1.00 85.69 189 SER A N 1
ATOM 1569 C CA . SER A 1 189 ? -15.821 -5.575 14.343 1.00 85.69 189 SER A CA 1
ATOM 1570 C C . SER A 1 189 ? -14.748 -5.784 15.404 1.00 85.69 189 SER A C 1
ATOM 1572 O O . SER A 1 189 ? -13.573 -5.838 15.067 1.00 85.69 189 SER A O 1
ATOM 1574 N N . TYR A 1 190 ? -15.120 -5.984 16.667 1.00 88.00 190 TYR A N 1
ATOM 1575 C CA . TYR A 1 190 ? -14.151 -6.224 17.736 1.00 88.00 190 TYR A CA 1
ATOM 1576 C C . TYR A 1 190 ? -13.313 -7.497 17.518 1.00 88.00 190 TYR A C 1
ATOM 1578 O O . TYR A 1 190 ? -12.091 -7.465 17.667 1.00 88.00 190 TYR A O 1
ATOM 1586 N N . THR A 1 191 ? -13.949 -8.611 17.135 1.00 88.44 191 THR A N 1
ATOM 1587 C CA . THR A 1 191 ? -13.254 -9.878 16.844 1.00 88.44 191 THR A CA 1
ATOM 1588 C C . THR A 1 191 ? -12.321 -9.716 15.649 1.00 88.44 191 THR A C 1
ATOM 1590 O O . THR A 1 191 ? -11.164 -10.134 15.710 1.00 88.44 191 THR A O 1
ATOM 1593 N N . VAL A 1 192 ? -12.793 -9.038 14.598 1.00 90.06 192 VAL A N 1
ATOM 1594 C CA . VAL A 1 192 ? -11.987 -8.719 13.414 1.00 90.06 192 VAL A CA 1
ATOM 1595 C C . VAL A 1 192 ? -10.783 -7.853 13.784 1.00 90.06 192 VAL A C 1
ATOM 1597 O O . VAL A 1 192 ? -9.659 -8.177 13.418 1.00 90.06 192 VAL A O 1
ATOM 1600 N N . LEU A 1 193 ? -10.977 -6.796 14.573 1.00 91.31 193 LEU A N 1
ATOM 1601 C CA . LEU A 1 193 ? -9.904 -5.896 15.001 1.00 91.31 193 LEU A CA 1
ATOM 1602 C C . LEU A 1 193 ? -8.850 -6.596 15.864 1.00 91.31 193 LEU A C 1
ATOM 1604 O O . LEU A 1 193 ? -7.661 -6.322 15.704 1.00 91.31 193 LEU A O 1
ATOM 1608 N N . ARG A 1 194 ? -9.248 -7.534 16.735 1.00 89.56 194 ARG A N 1
ATOM 1609 C CA . ARG A 1 194 ? -8.282 -8.371 17.464 1.00 89.56 194 ARG A CA 1
ATOM 1610 C C . ARG A 1 194 ? -7.438 -9.214 16.516 1.00 89.56 194 ARG A C 1
ATOM 1612 O O . ARG A 1 194 ? -6.224 -9.284 16.691 1.00 89.56 194 ARG A O 1
ATOM 1619 N N . ALA A 1 195 ? -8.066 -9.846 15.528 1.00 86.94 195 ALA A N 1
ATOM 1620 C CA . ALA A 1 195 ? -7.349 -10.654 14.553 1.00 86.94 195 ALA A CA 1
ATOM 1621 C C . ALA A 1 195 ? -6.399 -9.797 13.702 1.00 86.94 195 ALA A C 1
ATOM 1623 O O . ALA A 1 195 ? -5.238 -10.158 13.546 1.00 86.94 195 ALA A O 1
ATOM 1624 N N . ILE A 1 196 ? -6.841 -8.620 13.245 1.00 86.31 196 ILE A N 1
ATOM 1625 C CA . ILE A 1 196 ? -6.002 -7.651 12.524 1.00 86.31 196 ILE A CA 1
ATOM 1626 C C . ILE A 1 196 ? -4.816 -7.198 13.386 1.00 86.31 196 ILE A C 1
ATOM 1628 O O . ILE A 1 196 ? -3.693 -7.215 12.898 1.00 86.31 196 ILE A O 1
ATOM 1632 N N . SER A 1 197 ? -5.028 -6.858 14.664 1.00 85.25 197 SER A N 1
ATOM 1633 C CA . SER A 1 197 ? -3.941 -6.512 15.603 1.00 85.25 197 SER A CA 1
ATOM 1634 C C . SER A 1 197 ? -2.964 -7.676 15.816 1.00 85.25 197 SER A C 1
ATOM 1636 O O . SER A 1 197 ? -1.756 -7.472 15.927 1.00 85.25 197 SER A O 1
ATOM 1638 N N . SER A 1 198 ? -3.454 -8.919 15.841 1.00 83.75 198 SER A N 1
ATOM 1639 C CA . SER A 1 198 ? -2.581 -10.094 15.908 1.00 83.75 198 SER A CA 1
ATOM 1640 C C . SER A 1 198 ? -1.747 -10.241 14.635 1.00 83.75 198 SER A C 1
ATOM 1642 O O . SER A 1 198 ? -0.533 -10.411 14.716 1.00 83.75 198 SER A O 1
ATOM 1644 N N . ILE A 1 199 ? -2.380 -10.124 13.464 1.00 80.94 199 ILE A N 1
ATOM 1645 C CA . ILE A 1 199 ? -1.716 -10.217 12.159 1.00 80.94 199 ILE A CA 1
ATOM 1646 C C . ILE A 1 199 ? -0.682 -9.094 11.998 1.00 80.94 199 ILE A C 1
ATOM 1648 O O . ILE A 1 199 ? 0.426 -9.343 11.528 1.00 80.94 199 ILE A O 1
ATOM 1652 N N . SER A 1 200 ? -0.988 -7.868 12.435 1.00 80.31 200 SER A N 1
ATOM 1653 C CA . SER A 1 200 ? -0.055 -6.738 12.359 1.00 80.31 200 SER A CA 1
ATOM 1654 C C . SER A 1 200 ? 1.186 -6.937 13.232 1.00 80.31 200 SER A C 1
ATOM 1656 O O . SER A 1 200 ? 2.253 -6.438 12.890 1.00 80.31 200 SER A O 1
ATOM 1658 N N . LYS A 1 201 ? 1.075 -7.682 14.342 1.00 78.50 201 LYS A N 1
ATOM 1659 C CA . LYS A 1 201 ? 2.213 -8.028 15.212 1.00 78.50 201 LYS A CA 1
ATOM 1660 C C . LYS A 1 201 ? 3.116 -9.097 14.603 1.00 78.50 201 LYS A C 1
ATOM 1662 O O . LYS A 1 201 ? 4.312 -9.098 14.879 1.00 78.50 201 LYS A O 1
ATOM 1667 N N . THR A 1 202 ? 2.557 -9.992 13.790 1.00 74.19 202 THR A N 1
ATOM 1668 C CA . THR A 1 202 ? 3.303 -11.068 13.122 1.00 74.19 202 THR A CA 1
ATOM 1669 C C . THR A 1 202 ? 3.813 -10.683 11.738 1.00 74.19 202 THR A C 1
ATOM 1671 O O . THR A 1 202 ? 4.728 -11.327 11.244 1.00 74.19 202 THR A O 1
ATOM 1674 N N . LEU A 1 203 ? 3.256 -9.643 11.106 1.00 69.50 203 LEU A N 1
ATOM 1675 C CA . LEU A 1 203 ? 3.754 -9.083 9.848 1.00 69.50 203 LEU A CA 1
ATOM 1676 C C . LEU A 1 203 ? 5.110 -8.390 10.077 1.00 69.50 203 LEU A C 1
ATOM 1678 O O . LEU A 1 203 ? 5.203 -7.169 10.197 1.00 69.50 203 LEU A O 1
ATOM 1682 N N . THR A 1 204 ? 6.184 -9.172 10.177 1.00 60.97 204 THR A N 1
ATOM 1683 C CA . THR A 1 204 ? 7.545 -8.660 10.344 1.00 60.97 204 THR A CA 1
ATOM 1684 C C . THR A 1 204 ? 8.254 -8.465 9.000 1.00 60.97 204 THR A C 1
ATOM 1686 O O . THR A 1 204 ? 7.925 -9.082 7.985 1.00 60.97 204 THR A O 1
ATOM 1689 N N . LYS A 1 205 ? 9.279 -7.602 8.976 1.00 56.34 205 LYS A N 1
ATOM 1690 C CA . LYS A 1 205 ? 10.095 -7.327 7.776 1.00 56.34 205 LYS A CA 1
ATOM 1691 C C . LYS A 1 205 ? 10.945 -8.524 7.312 1.00 56.34 205 LYS A C 1
ATOM 1693 O O . LY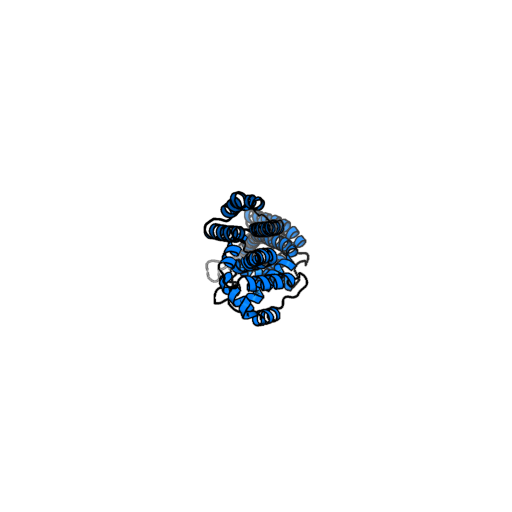S A 1 205 ? 11.546 -8.438 6.243 1.00 56.34 205 LYS A O 1
ATOM 1698 N N . SER A 1 206 ? 11.042 -9.592 8.107 1.00 52.03 206 SER A N 1
ATOM 1699 C CA . SER A 1 206 ? 11.959 -10.720 7.889 1.00 52.03 206 SER A CA 1
ATOM 1700 C C . SER A 1 206 ? 11.321 -11.963 7.275 1.00 52.03 206 SER A C 1
ATOM 1702 O O . SER A 1 206 ? 12.062 -12.821 6.801 1.00 52.03 206 SER A O 1
ATOM 1704 N N . ASP A 1 207 ? 9.992 -12.069 7.250 1.00 59.34 207 ASP A N 1
ATOM 1705 C CA . ASP A 1 207 ? 9.338 -13.306 6.822 1.00 59.34 207 ASP A CA 1
ATOM 1706 C C . ASP A 1 207 ? 9.212 -13.408 5.293 1.00 59.34 207 ASP A C 1
ATOM 1708 O O . ASP A 1 207 ? 9.000 -12.424 4.572 1.00 59.34 207 ASP A O 1
ATOM 1712 N N . THR A 1 208 ? 9.369 -14.632 4.786 1.00 57.84 208 THR A N 1
ATOM 1713 C CA . THR A 1 208 ? 8.991 -14.998 3.418 1.00 57.84 208 THR A CA 1
ATOM 1714 C C . THR A 1 208 ? 7.509 -15.352 3.437 1.00 57.84 208 THR A C 1
ATOM 1716 O O . THR A 1 208 ? 7.078 -16.307 4.076 1.00 57.84 208 THR A O 1
ATOM 1719 N N . TYR A 1 209 ? 6.697 -14.528 2.781 1.00 70.50 209 TYR A N 1
ATOM 1720 C CA . TYR A 1 209 ? 5.244 -14.652 2.818 1.00 70.50 209 TYR A CA 1
ATOM 1721 C C . TYR A 1 209 ? 4.774 -15.579 1.702 1.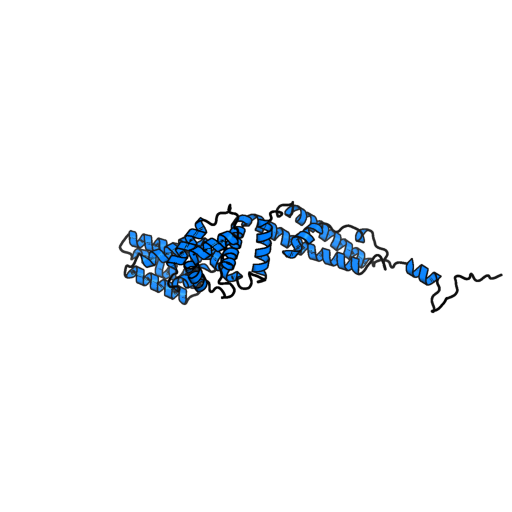00 70.50 209 TYR A C 1
ATOM 1723 O O . TYR A 1 209 ? 4.377 -15.126 0.629 1.00 70.50 209 TYR A O 1
ATOM 1731 N N . ASP A 1 210 ? 4.858 -16.885 1.946 1.00 78.81 210 ASP A N 1
ATOM 1732 C CA . ASP A 1 210 ? 4.315 -17.901 1.046 1.00 78.81 210 ASP A CA 1
ATOM 1733 C C . ASP A 1 210 ? 2.778 -17.818 1.028 1.00 78.81 210 ASP A C 1
ATOM 1735 O O . ASP A 1 210 ? 2.108 -17.946 2.057 1.00 78.81 210 ASP A O 1
ATOM 1739 N N . VAL A 1 211 ? 2.206 -17.609 -0.163 1.00 82.12 211 VAL A N 1
ATOM 1740 C CA . VAL A 1 211 ? 0.752 -17.479 -0.368 1.00 82.12 211 VAL A CA 1
ATOM 1741 C C . VAL A 1 211 ? 0.001 -18.718 0.115 1.00 82.12 211 VAL A C 1
ATOM 1743 O O . VAL A 1 211 ? -1.110 -18.594 0.624 1.00 82.12 211 VAL A O 1
ATOM 1746 N N . THR A 1 212 ? 0.581 -19.906 -0.032 1.00 82.81 212 THR A N 1
ATOM 1747 C CA . THR A 1 212 ? -0.005 -21.183 0.387 1.00 82.81 212 THR A CA 1
ATOM 1748 C C . THR A 1 212 ? -0.129 -21.243 1.902 1.00 82.81 212 THR A C 1
ATOM 1750 O O . THR A 1 212 ? -1.211 -21.532 2.408 1.00 82.81 212 THR A O 1
ATOM 1753 N N . GLN A 1 213 ? 0.943 -20.910 2.626 1.00 80.00 213 GLN A N 1
ATOM 1754 C CA . GLN A 1 213 ? 0.938 -20.900 4.094 1.00 80.00 213 GLN A CA 1
ATOM 1755 C C . GLN A 1 213 ? -0.028 -19.848 4.640 1.00 80.00 213 GLN A C 1
ATOM 1757 O O . GLN A 1 213 ? -0.857 -20.143 5.499 1.00 80.00 213 GLN A O 1
ATOM 1762 N N . LEU A 1 214 ? -0.007 -18.640 4.069 1.00 82.12 214 LEU A N 1
ATOM 1763 C CA . LEU A 1 214 ? -0.976 -17.600 4.412 1.00 82.12 214 LEU A CA 1
ATOM 1764 C C . LEU A 1 214 ? -2.416 -18.054 4.150 1.00 82.12 214 LEU A C 1
ATOM 1766 O O . LEU A 1 214 ? -3.285 -17.841 4.990 1.00 82.12 214 LEU A O 1
ATOM 1770 N N . SER A 1 215 ? -2.670 -18.721 3.022 1.00 84.06 215 SER A N 1
ATOM 1771 C CA . SER A 1 215 ? -4.007 -19.223 2.682 1.00 84.06 215 SER A CA 1
ATOM 1772 C C . SER A 1 215 ? -4.510 -20.263 3.686 1.00 84.06 215 SER A C 1
ATOM 1774 O O . SER A 1 215 ? -5.702 -20.274 3.987 1.00 84.06 215 SER A O 1
ATOM 1776 N N . LEU A 1 216 ? -3.628 -21.119 4.217 1.00 83.12 216 LEU A N 1
ATOM 1777 C CA . LEU A 1 216 ? -3.978 -22.076 5.273 1.00 83.12 216 LEU A CA 1
ATOM 1778 C C . LEU A 1 216 ? -4.357 -21.348 6.567 1.00 83.12 216 LEU A C 1
ATOM 1780 O O . LEU A 1 216 ? -5.434 -21.589 7.101 1.00 83.12 216 LEU A O 1
ATOM 1784 N N . HIS A 1 217 ? -3.552 -20.374 7.000 1.00 81.19 217 HIS A N 1
ATOM 1785 C CA . HIS A 1 217 ? -3.870 -19.563 8.179 1.00 81.19 217 HIS A CA 1
ATOM 1786 C C . HIS A 1 217 ? -5.185 -18.787 8.044 1.00 81.19 217 HIS A C 1
ATOM 1788 O O . HIS A 1 217 ? -5.940 -18.669 9.009 1.00 81.19 217 HIS A O 1
ATOM 1794 N N . ILE A 1 218 ? -5.476 -18.268 6.850 1.00 86.62 218 ILE A N 1
ATOM 1795 C CA . ILE A 1 218 ? -6.740 -17.587 6.561 1.00 86.62 218 ILE A CA 1
ATOM 1796 C C . ILE A 1 218 ? -7.911 -18.562 6.667 1.00 86.62 218 ILE A C 1
ATOM 1798 O O . ILE A 1 218 ? -8.921 -18.237 7.286 1.00 86.62 218 ILE A O 1
ATOM 1802 N N . ARG A 1 219 ? -7.755 -19.773 6.126 1.00 87.12 219 ARG A N 1
ATOM 1803 C CA . ARG A 1 219 ? -8.774 -20.824 6.196 1.00 87.12 219 ARG A CA 1
ATOM 1804 C C . ARG A 1 219 ? -9.065 -21.254 7.634 1.00 87.12 219 ARG A C 1
ATOM 1806 O O . ARG A 1 219 ? -10.229 -21.436 7.976 1.00 87.12 219 ARG A O 1
ATOM 1813 N N . ASP A 1 220 ? -8.040 -21.363 8.474 1.00 84.94 220 ASP A N 1
ATOM 1814 C CA . ASP A 1 220 ? -8.195 -21.694 9.898 1.00 84.94 220 ASP A CA 1
ATOM 1815 C C . ASP A 1 220 ? -8.950 -20.600 10.677 1.00 84.94 220 ASP A C 1
ATOM 1817 O O . ASP A 1 220 ? -9.501 -20.859 11.744 1.00 84.94 220 ASP A O 1
ATOM 1821 N N . ASN A 1 221 ? -9.012 -19.380 10.130 1.00 85.19 221 ASN A N 1
ATOM 1822 C CA . ASN A 1 221 ? -9.684 -18.219 10.715 1.00 85.19 221 ASN A CA 1
ATOM 1823 C C . ASN A 1 221 ? -10.818 -17.688 9.817 1.00 85.19 221 ASN A C 1
ATOM 1825 O O . ASN A 1 221 ? -11.110 -16.491 9.839 1.00 85.19 221 ASN A O 1
ATOM 1829 N N . GLN A 1 222 ? -11.457 -18.554 9.021 1.00 86.88 222 GLN A N 1
ATOM 1830 C CA . GLN A 1 222 ? -12.395 -18.155 7.962 1.00 86.88 222 GLN A CA 1
ATOM 1831 C C . GLN A 1 222 ? -13.500 -17.200 8.442 1.00 86.88 222 GLN A C 1
ATOM 1833 O O . GLN A 1 222 ? -13.798 -16.231 7.750 1.00 86.88 222 GLN A O 1
ATOM 1838 N N . ASP A 1 223 ? -14.067 -17.413 9.632 1.00 88.12 223 ASP A N 1
ATOM 1839 C CA . ASP A 1 223 ? -15.134 -16.558 10.174 1.00 88.12 223 ASP A CA 1
ATOM 1840 C C . ASP A 1 223 ? -14.696 -15.093 10.322 1.00 88.12 223 ASP A C 1
ATOM 1842 O O . ASP A 1 223 ? -15.447 -14.169 10.013 1.00 88.12 223 ASP A O 1
ATOM 1846 N N . VAL A 1 224 ? -13.445 -14.866 10.735 1.00 88.25 224 VAL A N 1
ATOM 1847 C CA . VAL A 1 224 ? -12.863 -13.521 10.828 1.00 88.25 224 VAL A CA 1
ATOM 1848 C C . VAL A 1 224 ? -12.797 -12.877 9.448 1.00 88.25 224 VAL A C 1
ATOM 1850 O O . VAL A 1 224 ? -13.147 -11.706 9.296 1.00 88.25 224 VAL A O 1
ATOM 1853 N N . PHE A 1 225 ? -12.347 -13.633 8.447 1.00 88.56 225 PHE A N 1
ATOM 1854 C CA . PHE A 1 225 ? -12.200 -13.130 7.087 1.00 88.56 225 PHE A CA 1
ATOM 1855 C C . PHE A 1 225 ? -13.548 -12.899 6.407 1.00 88.56 225 PHE A C 1
ATOM 1857 O O . PHE A 1 225 ? -13.671 -11.907 5.705 1.00 88.56 225 PHE A O 1
ATOM 1864 N N . ASN A 1 226 ? -14.577 -13.695 6.702 1.00 89.69 226 ASN A N 1
ATOM 1865 C CA . ASN A 1 226 ? -15.941 -13.445 6.229 1.00 89.69 226 ASN A CA 1
ATOM 1866 C C . ASN A 1 226 ? -16.477 -12.100 6.752 1.00 89.69 226 ASN A C 1
ATOM 1868 O O . ASN A 1 226 ? -17.020 -11.296 5.999 1.00 89.69 226 ASN A O 1
ATOM 1872 N N . HIS A 1 227 ? -16.269 -11.798 8.037 1.00 91.94 227 HIS A N 1
ATOM 1873 C CA . HIS A 1 227 ? -16.634 -10.485 8.579 1.00 91.94 227 HIS A CA 1
ATOM 1874 C C . HIS A 1 227 ? -15.775 -9.355 8.005 1.00 91.94 227 HIS A C 1
ATOM 1876 O O . HIS A 1 227 ? -16.249 -8.232 7.834 1.00 91.94 227 HIS A O 1
ATOM 1882 N N . LEU A 1 228 ? -14.510 -9.636 7.684 1.00 90.69 228 LEU A N 1
ATOM 1883 C CA . LEU A 1 228 ? -13.653 -8.685 6.987 1.00 90.69 228 LEU A CA 1
ATOM 1884 C C . LEU A 1 228 ? -14.156 -8.409 5.559 1.00 90.69 228 LEU A C 1
ATOM 1886 O O . LEU A 1 228 ? -14.116 -7.248 5.149 1.00 90.69 228 LEU A O 1
ATOM 1890 N N . THR A 1 229 ? -14.684 -9.418 4.850 1.00 91.75 229 THR A N 1
ATOM 1891 C CA . THR A 1 229 ? -15.369 -9.276 3.551 1.00 91.75 229 THR A CA 1
ATOM 1892 C C . THR A 1 229 ? -16.470 -8.228 3.652 1.00 91.75 229 THR A C 1
ATOM 1894 O O . THR A 1 229 ? -16.515 -7.300 2.846 1.00 91.75 229 THR A O 1
ATOM 1897 N N . GLU A 1 230 ? -17.328 -8.338 4.670 1.00 91.50 230 GLU A N 1
ATOM 1898 C CA . GLU A 1 230 ? -18.455 -7.425 4.898 1.00 91.50 230 GLU A CA 1
ATOM 1899 C C . GLU A 1 230 ? -17.986 -5.995 5.205 1.00 91.50 230 GLU A C 1
ATOM 1901 O O . GLU A 1 230 ? -18.516 -5.031 4.650 1.00 91.50 230 GLU A O 1
ATOM 1906 N N . ILE A 1 231 ? -16.972 -5.847 6.066 1.00 93.50 231 ILE A N 1
ATOM 1907 C CA . ILE A 1 231 ? -16.447 -4.538 6.486 1.00 93.50 231 ILE A CA 1
ATOM 1908 C C . ILE A 1 231 ? -15.758 -3.819 5.325 1.00 93.50 231 ILE A C 1
ATOM 1910 O O . ILE A 1 231 ? -15.994 -2.631 5.112 1.00 93.50 231 ILE A O 1
ATOM 1914 N N . LEU A 1 232 ? -14.890 -4.524 4.595 1.00 92.75 232 LEU A N 1
ATOM 1915 C CA . LEU A 1 232 ? -14.095 -3.959 3.502 1.00 92.75 232 LEU A CA 1
ATOM 1916 C C . LEU A 1 232 ? -14.823 -3.978 2.153 1.00 92.75 232 LEU A C 1
ATOM 1918 O O . LEU A 1 232 ? -14.284 -3.459 1.179 1.00 92.75 232 LEU A O 1
ATOM 1922 N N . GLN A 1 233 ? -16.033 -4.545 2.107 1.00 91.31 233 GLN A N 1
ATOM 1923 C CA . GLN A 1 233 ? -16.864 -4.677 0.909 1.00 91.31 233 GLN A CA 1
ATOM 1924 C C . GLN A 1 233 ? -16.130 -5.400 -0.226 1.00 91.31 233 GLN A C 1
ATOM 1926 O O . GLN A 1 233 ? -16.059 -4.925 -1.360 1.00 91.31 233 GLN A O 1
ATOM 1931 N N . ILE A 1 234 ? -15.545 -6.553 0.099 1.00 91.94 234 ILE A N 1
ATOM 1932 C CA . ILE A 1 234 ? -14.746 -7.330 -0.850 1.00 91.94 234 ILE A CA 1
ATOM 1933 C C . ILE A 1 234 ? -15.674 -7.991 -1.883 1.00 91.94 234 ILE A C 1
ATOM 1935 O O . ILE A 1 234 ? -16.648 -8.636 -1.488 1.00 91.94 234 ILE A O 1
ATOM 1939 N N . PRO A 1 235 ? -15.403 -7.847 -3.198 1.00 91.00 235 PRO A N 1
ATOM 1940 C CA . PRO A 1 235 ? -16.185 -8.486 -4.246 1.00 91.00 235 PRO A CA 1
ATOM 1941 C C . PRO A 1 235 ? -16.216 -10.006 -4.094 1.00 91.00 235 PRO A C 1
ATOM 1943 O O . PRO A 1 235 ? -15.215 -10.617 -3.714 1.00 91.00 235 PRO A O 1
ATOM 1946 N N . ALA A 1 236 ? -17.340 -10.627 -4.449 1.00 90.56 236 ALA A N 1
ATOM 1947 C CA . ALA A 1 236 ? -17.548 -12.065 -4.283 1.00 90.56 236 ALA A CA 1
ATOM 1948 C C . ALA A 1 236 ? -16.501 -12.910 -5.034 1.00 90.56 236 ALA A C 1
ATOM 1950 O O . ALA A 1 236 ? -16.072 -13.953 -4.551 1.00 90.56 236 ALA A O 1
ATOM 1951 N N . GLU A 1 237 ? -16.025 -12.441 -6.189 1.00 91.00 237 GLU A N 1
ATOM 1952 C CA . GLU A 1 237 ? -14.949 -13.070 -6.962 1.00 91.00 237 GLU A CA 1
ATOM 1953 C C . GLU A 1 237 ? -13.598 -13.120 -6.224 1.00 91.00 237 GLU A C 1
ATOM 1955 O O . GLU A 1 237 ? -12.719 -13.914 -6.569 1.00 91.00 237 GLU A O 1
ATOM 1960 N N . HIS A 1 238 ? -13.431 -12.292 -5.194 1.00 92.62 238 HIS A N 1
ATOM 1961 C CA . HIS A 1 238 ? -12.232 -12.194 -4.371 1.00 92.62 238 HIS A CA 1
ATOM 1962 C C . HIS A 1 238 ? -12.447 -12.642 -2.924 1.00 92.62 238 HIS A C 1
ATOM 1964 O O . HIS A 1 238 ? -11.496 -12.626 -2.143 1.00 92.62 238 HIS A O 1
ATOM 1970 N N . ASP A 1 239 ? -13.645 -13.111 -2.580 1.00 91.31 239 ASP A N 1
ATOM 1971 C CA . ASP A 1 239 ? -13.951 -13.664 -1.264 1.00 91.31 239 ASP A CA 1
ATOM 1972 C C . ASP A 1 239 ? -13.447 -15.111 -1.151 1.00 91.31 239 ASP A C 1
ATOM 1974 O O . ASP A 1 239 ? -14.187 -16.092 -1.206 1.00 91.31 239 ASP A O 1
ATOM 1978 N N . ASN A 1 240 ? -12.124 -15.261 -1.111 1.00 91.12 240 ASN A N 1
ATOM 1979 C CA . ASN A 1 240 ? -11.466 -16.553 -0.972 1.00 91.12 240 ASN A CA 1
ATOM 1980 C C . ASN A 1 240 ? -10.103 -16.410 -0.270 1.00 91.12 240 ASN A C 1
ATOM 1982 O O . ASN A 1 240 ? -9.439 -15.376 -0.410 1.00 91.12 240 ASN A O 1
ATOM 1986 N N . PRO A 1 241 ? -9.618 -17.459 0.428 1.00 90.88 241 PRO A N 1
ATOM 1987 C CA . PRO A 1 241 ? -8.368 -17.390 1.188 1.00 90.88 241 PRO A CA 1
ATOM 1988 C C . PRO A 1 241 ? -7.148 -16.952 0.375 1.00 90.88 241 PRO A C 1
ATOM 1990 O O . PRO A 1 241 ? -6.278 -16.244 0.877 1.00 90.88 241 PRO A O 1
ATOM 1993 N N . ARG A 1 242 ? -7.088 -17.326 -0.906 1.00 91.56 242 ARG A N 1
ATOM 1994 C CA . ARG A 1 242 ? -5.956 -16.995 -1.775 1.00 91.56 242 ARG A CA 1
ATOM 1995 C C . ARG A 1 242 ? -5.900 -15.501 -2.095 1.00 91.56 242 ARG A C 1
ATOM 1997 O O . ARG A 1 242 ? -4.810 -14.933 -2.135 1.00 91.56 242 ARG A O 1
ATOM 2004 N N . SER A 1 243 ? -7.045 -14.860 -2.315 1.00 92.94 243 SER A N 1
ATOM 2005 C CA . SER A 1 243 ? -7.133 -13.410 -2.514 1.00 92.94 243 SER A CA 1
ATOM 2006 C C . SER A 1 243 ? -6.673 -12.651 -1.269 1.00 92.94 243 SER A C 1
ATOM 2008 O O . SER A 1 243 ? -5.814 -11.776 -1.374 1.00 92.94 243 SER A O 1
ATOM 2010 N N . TYR A 1 244 ? -7.135 -13.052 -0.084 1.00 91.00 244 TYR A N 1
ATOM 2011 C CA . TYR A 1 244 ? -6.659 -12.501 1.189 1.00 91.00 244 TYR A CA 1
ATOM 2012 C C . TYR A 1 244 ? -5.150 -12.668 1.384 1.00 91.00 244 TYR A C 1
ATOM 2014 O O . TYR A 1 244 ? -4.458 -11.700 1.708 1.00 91.00 244 TYR A O 1
ATOM 2022 N N . ALA A 1 245 ? -4.623 -13.865 1.114 1.00 90.44 245 ALA A N 1
ATOM 2023 C CA . ALA A 1 245 ? -3.200 -14.161 1.231 1.00 90.44 245 ALA A 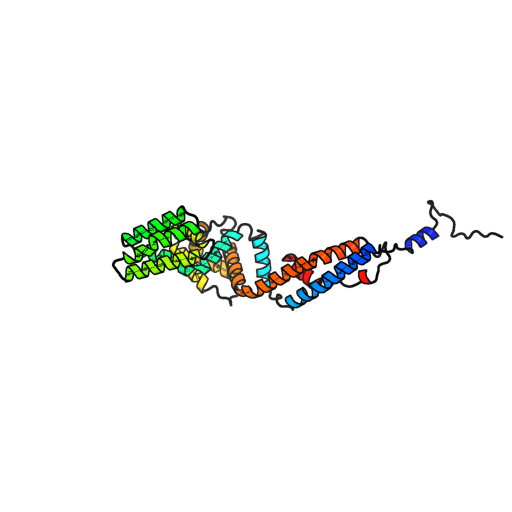CA 1
ATOM 2024 C C . ALA A 1 245 ? -2.355 -13.244 0.340 1.00 90.44 245 ALA A C 1
ATOM 2026 O O . ALA A 1 245 ? -1.320 -12.749 0.771 1.00 90.44 245 ALA A O 1
ATOM 2027 N N . ARG A 1 246 ? -2.816 -12.967 -0.883 1.00 92.06 246 ARG A N 1
ATOM 2028 C CA . ARG A 1 246 ? -2.134 -12.069 -1.827 1.00 92.06 246 ARG A CA 1
ATOM 2029 C C . ARG A 1 246 ? -2.151 -10.617 -1.387 1.00 92.06 246 ARG A C 1
ATOM 2031 O O . ARG A 1 246 ? -1.133 -9.943 -1.513 1.00 92.06 246 ARG A O 1
ATOM 2038 N N . MET A 1 247 ? -3.278 -10.138 -0.862 1.00 93.25 247 MET A N 1
ATOM 2039 C CA . MET A 1 247 ? -3.359 -8.782 -0.315 1.00 93.25 247 MET A CA 1
ATOM 2040 C C . MET A 1 247 ? -2.387 -8.618 0.858 1.00 93.25 247 MET A C 1
ATOM 2042 O O . MET A 1 247 ? -1.612 -7.664 0.882 1.00 93.25 247 MET A O 1
ATOM 2046 N N . LEU A 1 248 ? -2.362 -9.583 1.784 1.00 90.50 248 LEU A N 1
ATOM 2047 C CA . LEU A 1 248 ? -1.424 -9.582 2.908 1.00 90.50 248 LEU A CA 1
ATOM 2048 C C . LEU A 1 248 ? 0.031 -9.692 2.446 1.00 90.50 248 LEU A C 1
ATOM 2050 O O . LEU A 1 248 ? 0.864 -8.929 2.920 1.00 90.50 248 LEU A O 1
ATOM 2054 N N . GLN A 1 249 ? 0.333 -10.576 1.491 1.00 90.81 249 GLN A N 1
ATOM 2055 C CA . GLN A 1 249 ? 1.671 -10.718 0.914 1.00 90.81 249 GLN A CA 1
ATOM 2056 C C . GLN A 1 249 ? 2.151 -9.406 0.284 1.00 90.81 249 GLN A C 1
ATOM 2058 O O . GLN A 1 249 ? 3.276 -8.979 0.541 1.00 90.81 249 GLN A O 1
ATOM 2063 N N . PHE A 1 250 ? 1.299 -8.738 -0.499 1.00 93.38 250 PHE A N 1
ATOM 2064 C CA . PHE A 1 250 ? 1.624 -7.441 -1.083 1.00 93.38 250 PHE A CA 1
ATOM 2065 C C . PHE A 1 250 ? 1.946 -6.402 -0.003 1.00 93.38 250 PHE A C 1
ATOM 2067 O O . PHE A 1 250 ? 2.967 -5.721 -0.098 1.00 93.38 250 PHE A O 1
ATOM 2074 N N . ILE A 1 251 ? 1.116 -6.307 1.039 1.00 91.94 251 ILE A N 1
ATOM 2075 C CA . ILE A 1 251 ? 1.324 -5.378 2.159 1.00 91.94 251 ILE A CA 1
ATOM 2076 C C . ILE A 1 251 ? 2.644 -5.691 2.879 1.00 91.94 251 ILE A C 1
ATOM 2078 O O . ILE A 1 251 ? 3.441 -4.790 3.143 1.00 91.94 251 ILE A O 1
ATOM 2082 N N . ALA A 1 252 ? 2.926 -6.968 3.135 1.00 88.81 252 ALA A N 1
ATOM 2083 C CA . ALA A 1 252 ? 4.165 -7.402 3.768 1.00 88.81 252 ALA A CA 1
ATOM 2084 C C . ALA A 1 252 ? 5.400 -7.028 2.936 1.00 88.81 252 ALA A C 1
ATOM 2086 O O . ALA A 1 252 ? 6.367 -6.458 3.450 1.00 88.81 252 ALA A O 1
ATOM 2087 N N . PHE A 1 253 ? 5.354 -7.293 1.629 1.00 90.44 253 PHE A N 1
ATOM 2088 C CA . PHE A 1 253 ? 6.419 -6.914 0.712 1.00 90.44 253 PHE A CA 1
ATOM 2089 C C . PHE A 1 253 ? 6.596 -5.399 0.618 1.00 90.44 253 PHE A C 1
ATOM 2091 O O . PHE A 1 253 ? 7.733 -4.931 0.637 1.00 90.44 253 PHE A O 1
ATOM 2098 N N . LYS A 1 254 ? 5.508 -4.623 0.604 1.00 90.81 254 LYS A N 1
ATOM 2099 C CA . LYS A 1 254 ? 5.566 -3.157 0.631 1.00 90.81 254 LYS A CA 1
ATOM 2100 C C . LYS A 1 254 ? 6.325 -2.649 1.858 1.00 90.81 254 LYS A C 1
ATOM 2102 O O . LYS A 1 254 ? 7.199 -1.793 1.725 1.00 90.81 254 LYS A O 1
ATOM 2107 N N . TYR A 1 255 ? 6.068 -3.215 3.039 1.00 87.50 255 TYR A N 1
ATOM 2108 C CA . TYR A 1 255 ? 6.803 -2.863 4.259 1.00 87.50 255 TYR A CA 1
ATOM 2109 C C . TYR A 1 255 ? 8.269 -3.299 4.238 1.00 87.50 255 TYR A C 1
ATOM 2111 O O . TYR A 1 255 ? 9.142 -2.557 4.701 1.00 87.50 255 TYR A O 1
ATOM 2119 N N . ARG A 1 256 ? 8.556 -4.495 3.713 1.00 87.12 256 ARG A N 1
ATOM 2120 C CA . ARG A 1 256 ? 9.918 -5.036 3.612 1.00 87.12 256 ARG A CA 1
ATOM 2121 C C . ARG A 1 256 ? 10.779 -4.231 2.639 1.00 87.12 256 ARG A C 1
ATOM 2123 O O . ARG A 1 256 ? 11.924 -3.914 2.955 1.00 87.12 256 ARG A O 1
ATOM 2130 N N . TYR A 1 257 ? 10.220 -3.868 1.489 1.00 90.69 257 TYR A N 1
ATOM 2131 C CA . TYR A 1 257 ? 10.941 -3.256 0.375 1.00 90.69 257 TYR A CA 1
ATOM 2132 C C . TYR A 1 257 ? 10.734 -1.751 0.231 1.00 90.69 257 TYR A C 1
ATOM 2134 O O . TYR A 1 257 ? 11.184 -1.187 -0.758 1.00 90.69 257 TYR A O 1
ATOM 2142 N N . GLN A 1 258 ? 10.128 -1.077 1.210 1.00 89.75 258 GLN A N 1
ATOM 2143 C CA . GLN A 1 258 ? 9.803 0.353 1.145 1.00 89.75 258 GLN A CA 1
ATOM 2144 C C . GLN A 1 258 ? 10.960 1.232 0.633 1.00 89.75 258 GLN A C 1
ATOM 2146 O O . GLN A 1 258 ? 10.752 2.110 -0.200 1.00 89.75 258 GLN A O 1
ATOM 2151 N N . LYS A 1 259 ? 12.194 0.987 1.099 1.00 89.44 259 LYS A N 1
ATOM 2152 C CA . LYS A 1 259 ? 13.374 1.744 0.650 1.00 89.44 259 LYS A CA 1
ATOM 2153 C C . LYS A 1 259 ? 13.753 1.419 -0.798 1.00 89.44 259 LYS A C 1
ATOM 2155 O O . LYS A 1 259 ? 13.935 2.336 -1.595 1.00 89.44 259 LYS A O 1
ATOM 2160 N N . ASN A 1 260 ? 13.861 0.131 -1.133 1.00 91.94 260 ASN A N 1
ATOM 2161 C CA . ASN A 1 260 ? 14.150 -0.324 -2.494 1.00 91.94 260 ASN A CA 1
ATOM 2162 C C . ASN A 1 260 ? 13.096 0.192 -3.473 1.00 91.94 260 ASN A C 1
ATOM 2164 O O . ASN A 1 260 ? 13.431 0.555 -4.593 1.00 91.94 260 ASN A O 1
ATOM 2168 N N . ASP A 1 261 ? 11.842 0.274 -3.038 1.00 93.19 261 ASP A N 1
ATOM 2169 C CA . ASP A 1 261 ? 10.744 0.719 -3.874 1.00 93.19 261 ASP A CA 1
ATOM 2170 C C . ASP A 1 261 ? 10.873 2.184 -4.290 1.00 93.19 261 ASP A C 1
ATOM 2172 O O . ASP A 1 261 ? 10.653 2.510 -5.453 1.00 93.19 261 ASP A O 1
ATOM 2176 N N . ILE A 1 262 ? 11.299 3.059 -3.374 1.00 93.06 262 ILE A N 1
ATOM 2177 C CA . ILE A 1 262 ? 11.557 4.474 -3.677 1.00 93.06 262 ILE A CA 1
ATOM 2178 C C . ILE A 1 262 ? 12.652 4.598 -4.745 1.00 93.06 262 ILE A C 1
ATOM 2180 O O . ILE A 1 262 ? 12.454 5.273 -5.755 1.00 93.06 262 ILE A O 1
ATOM 2184 N N . GLU A 1 263 ? 13.784 3.911 -4.557 1.00 92.94 263 GLU A N 1
ATOM 2185 C CA . GLU A 1 263 ? 14.884 3.916 -5.534 1.00 92.94 263 GLU A CA 1
ATOM 2186 C C . GLU A 1 263 ? 14.450 3.300 -6.876 1.00 92.94 263 GLU A C 1
ATOM 2188 O O . GLU A 1 263 ? 14.827 3.781 -7.945 1.00 92.94 263 GLU A O 1
ATOM 2193 N N . PHE A 1 264 ? 13.607 2.266 -6.843 1.00 95.38 264 PHE A N 1
ATOM 2194 C CA . PHE A 1 264 ? 13.073 1.632 -8.042 1.00 95.38 264 PHE A CA 1
ATOM 2195 C C . PHE A 1 264 ? 12.079 2.533 -8.781 1.00 95.38 264 PHE A C 1
ATOM 2197 O O . PHE A 1 264 ? 12.088 2.576 -10.005 1.00 95.38 264 PHE A O 1
ATOM 2204 N N . GLN A 1 265 ? 11.243 3.299 -8.076 1.00 94.06 265 GLN A N 1
ATOM 2205 C CA . GLN A 1 265 ? 10.401 4.326 -8.701 1.00 94.06 265 GLN A CA 1
ATOM 2206 C C . GLN A 1 265 ? 11.210 5.436 -9.343 1.00 94.06 265 GLN A C 1
ATOM 2208 O O . GLN A 1 265 ? 10.857 5.877 -10.439 1.00 94.06 265 GLN A O 1
ATOM 2213 N N . GLU A 1 266 ? 12.329 5.826 -8.736 1.00 94.25 266 GLU A N 1
ATOM 2214 C CA . GLU A 1 266 ? 13.262 6.724 -9.404 1.00 94.25 266 GLU A CA 1
ATOM 2215 C C . GLU A 1 266 ? 13.802 6.089 -10.694 1.00 94.25 266 GLU A C 1
ATOM 2217 O O . GLU A 1 266 ? 13.745 6.728 -11.746 1.00 94.25 266 GLU A O 1
ATOM 2222 N N . LEU A 1 267 ? 14.248 4.825 -10.655 1.00 95.19 267 LEU A N 1
ATOM 2223 C CA . LEU A 1 267 ? 14.710 4.102 -11.847 1.00 95.19 267 LEU A CA 1
ATOM 2224 C C . LEU A 1 267 ? 13.648 4.091 -12.955 1.00 95.19 267 LEU A C 1
ATOM 2226 O O . LEU A 1 267 ? 13.953 4.468 -14.087 1.00 95.19 267 LEU A O 1
ATOM 2230 N N . LEU A 1 268 ? 12.409 3.695 -12.639 1.00 94.81 268 LEU A N 1
ATOM 2231 C CA . LEU A 1 268 ? 11.319 3.646 -13.617 1.00 94.81 268 LEU A CA 1
ATOM 2232 C C . LEU A 1 268 ? 11.038 5.028 -14.208 1.00 94.81 268 LEU A C 1
ATOM 2234 O O . LEU A 1 268 ? 10.865 5.148 -15.419 1.00 94.81 268 LEU A O 1
ATOM 2238 N N . GLN A 1 269 ? 11.054 6.084 -13.393 1.00 94.81 269 GLN A N 1
ATOM 2239 C CA . GLN A 1 269 ? 10.871 7.441 -13.898 1.00 94.81 269 GLN A CA 1
ATOM 2240 C C . GLN A 1 269 ? 12.005 7.852 -14.849 1.00 94.81 269 GLN A C 1
ATOM 2242 O O . GLN A 1 269 ? 11.737 8.389 -15.924 1.00 94.81 269 GLN A O 1
ATOM 2247 N N . ARG A 1 270 ? 13.267 7.542 -14.519 1.00 94.75 270 ARG A N 1
ATOM 2248 C CA . ARG A 1 270 ? 14.403 7.797 -15.424 1.00 94.75 270 ARG A CA 1
ATOM 2249 C C . ARG A 1 270 ? 14.311 6.986 -16.713 1.00 94.75 270 ARG A C 1
ATOM 2251 O O . ARG A 1 270 ? 14.692 7.492 -17.767 1.00 94.75 270 ARG A O 1
ATOM 2258 N N . LEU A 1 271 ? 13.792 5.761 -16.649 1.00 95.62 271 LEU A N 1
ATOM 2259 C CA . LEU A 1 271 ? 13.551 4.927 -17.824 1.00 95.62 271 LEU A CA 1
ATOM 2260 C C . LEU A 1 271 ? 12.437 5.487 -18.718 1.00 95.62 271 LEU A C 1
ATOM 2262 O O . LEU A 1 271 ? 12.606 5.475 -19.935 1.00 95.62 271 LEU A O 1
ATOM 2266 N N . ARG A 1 272 ? 11.359 6.054 -18.155 1.00 94.69 272 ARG A N 1
ATOM 2267 C CA . ARG A 1 272 ? 10.342 6.789 -18.938 1.00 94.69 272 ARG A CA 1
ATOM 2268 C C . ARG A 1 272 ? 10.958 7.978 -19.666 1.00 94.69 272 ARG A C 1
ATOM 2270 O O . ARG A 1 272 ? 10.743 8.153 -20.862 1.00 94.69 272 ARG A O 1
ATOM 2277 N N . ASP A 1 273 ? 11.790 8.753 -18.973 1.00 94.06 273 ASP A N 1
ATOM 2278 C CA . ASP A 1 273 ? 12.487 9.880 -19.591 1.00 94.06 273 ASP A CA 1
ATOM 2279 C C . ASP A 1 273 ? 13.452 9.401 -20.691 1.00 94.06 273 ASP A C 1
ATOM 2281 O O . ASP A 1 273 ? 13.612 10.069 -21.714 1.00 94.06 273 ASP A O 1
ATOM 2285 N N . TRP A 1 274 ? 14.117 8.259 -20.493 1.00 96.06 274 TRP A N 1
ATOM 2286 C CA . TRP A 1 274 ? 15.028 7.637 -21.462 1.00 96.06 274 TRP A CA 1
ATOM 2287 C C . TRP A 1 274 ? 14.293 7.077 -22.694 1.00 96.06 274 TRP A C 1
ATOM 2289 O O . TRP A 1 274 ? 14.829 7.137 -23.801 1.00 96.06 274 TRP A O 1
ATOM 2299 N N . GLN A 1 275 ? 13.051 6.609 -22.536 1.00 95.31 275 GLN A N 1
ATOM 2300 C CA . GLN A 1 275 ? 12.261 5.966 -23.591 1.00 95.31 275 GLN A CA 1
ATOM 2301 C C . GLN A 1 275 ? 11.986 6.891 -24.784 1.00 95.31 275 GLN A C 1
ATOM 2303 O O . GLN A 1 275 ? 12.069 6.459 -25.931 1.00 95.31 275 GLN A O 1
ATOM 2308 N N . LEU A 1 276 ? 11.691 8.171 -24.545 1.00 93.19 276 LEU A N 1
ATOM 2309 C CA . LEU A 1 276 ? 11.353 9.105 -25.623 1.00 93.19 276 LEU A CA 1
ATOM 2310 C C . LEU A 1 276 ? 12.495 9.302 -26.647 1.00 93.19 276 LEU A C 1
ATOM 2312 O O . LEU A 1 276 ? 12.263 9.088 -27.839 1.00 93.19 276 LEU A O 1
ATOM 2316 N N . PRO A 1 277 ? 13.732 9.680 -26.256 1.00 95.56 277 PRO A N 1
ATOM 2317 C CA . PRO A 1 277 ? 14.832 9.768 -27.214 1.00 95.56 277 PRO A CA 1
ATOM 2318 C C . PRO A 1 277 ? 15.197 8.402 -27.811 1.00 95.56 277 PRO A C 1
ATOM 2320 O O . PRO A 1 277 ? 15.636 8.366 -28.958 1.00 95.56 277 PRO A O 1
ATOM 2323 N N . TYR A 1 278 ? 14.983 7.292 -27.093 1.00 96.00 278 TYR A N 1
ATOM 2324 C CA . TYR A 1 278 ? 15.185 5.943 -27.633 1.00 96.00 278 TYR A CA 1
ATOM 2325 C C . TYR A 1 278 ? 14.265 5.673 -28.827 1.00 96.00 278 TYR A C 1
ATOM 2327 O O . TYR A 1 278 ? 14.759 5.335 -29.903 1.00 96.00 278 TYR A O 1
ATOM 2335 N N . LEU A 1 279 ? 12.956 5.889 -28.663 1.00 95.06 279 LEU A N 1
ATOM 2336 C CA . LEU A 1 279 ? 11.974 5.688 -29.730 1.00 95.06 279 LEU A CA 1
ATOM 2337 C C . LEU A 1 279 ? 12.283 6.576 -30.939 1.00 95.06 279 LEU A C 1
ATOM 2339 O O . LEU A 1 279 ? 12.362 6.069 -32.052 1.00 95.06 279 LEU A O 1
ATOM 2343 N N . ASN A 1 280 ? 12.614 7.853 -30.721 1.00 95.50 280 ASN A N 1
ATOM 2344 C CA . ASN A 1 280 ? 13.002 8.757 -31.809 1.00 95.50 280 ASN A CA 1
ATOM 2345 C C . ASN A 1 280 ? 14.246 8.268 -32.577 1.00 95.50 280 ASN A C 1
ATOM 2347 O O . ASN A 1 280 ? 14.314 8.381 -33.799 1.00 95.50 280 ASN A O 1
ATOM 2351 N N . ILE A 1 281 ? 15.252 7.722 -31.885 1.00 94.88 281 ILE A N 1
ATOM 2352 C CA . ILE A 1 281 ? 16.444 7.155 -32.535 1.00 94.88 281 ILE A CA 1
ATOM 2353 C C . ILE A 1 281 ? 16.078 5.908 -33.343 1.00 94.88 281 ILE A C 1
ATOM 2355 O O . ILE A 1 281 ? 16.569 5.749 -34.462 1.00 94.88 281 ILE A O 1
ATOM 2359 N N . VAL A 1 282 ? 15.248 5.025 -32.782 1.00 94.19 282 VAL A N 1
ATOM 2360 C CA . VAL A 1 282 ? 14.785 3.801 -33.448 1.00 94.19 282 VAL A CA 1
ATOM 2361 C C . VAL A 1 282 ? 13.974 4.138 -34.695 1.00 94.19 282 VAL A C 1
ATOM 2363 O O . VAL A 1 282 ? 14.234 3.556 -35.747 1.00 94.19 282 VAL A O 1
ATOM 2366 N N . ASP A 1 283 ? 13.061 5.103 -34.611 1.00 94.81 283 ASP A N 1
ATOM 2367 C CA . ASP A 1 283 ? 12.223 5.531 -35.729 1.00 94.81 283 ASP A CA 1
ATOM 2368 C C . ASP A 1 283 ? 13.067 6.138 -36.853 1.00 94.81 283 ASP A C 1
ATOM 2370 O O . ASP A 1 283 ? 12.951 5.712 -38.001 1.00 94.81 283 ASP A O 1
ATOM 2374 N N . LEU A 1 284 ? 14.021 7.020 -36.527 1.00 93.50 284 LEU A N 1
ATOM 2375 C CA . LEU A 1 284 ? 14.955 7.560 -37.521 1.00 93.50 284 LEU A CA 1
ATOM 2376 C C . LEU A 1 284 ? 15.826 6.468 -38.160 1.00 93.50 284 LEU A C 1
ATOM 2378 O O . LEU A 1 284 ? 16.088 6.509 -39.358 1.00 93.50 284 LEU A O 1
ATOM 2382 N N . ARG A 1 285 ? 16.293 5.476 -37.395 1.00 93.50 285 ARG A N 1
ATOM 2383 C CA . ARG A 1 285 ? 17.084 4.358 -37.947 1.00 93.50 285 ARG A CA 1
ATOM 2384 C C . ARG A 1 285 ? 16.247 3.412 -38.808 1.00 93.50 285 ARG A C 1
ATOM 2386 O O . ARG A 1 285 ? 16.797 2.777 -39.705 1.00 93.50 285 ARG A O 1
ATOM 2393 N N . ARG A 1 286 ? 14.946 3.306 -38.531 1.00 92.00 286 ARG A N 1
ATOM 2394 C CA . ARG A 1 286 ? 13.996 2.509 -39.313 1.00 92.00 286 ARG A CA 1
ATOM 2395 C C . ARG A 1 286 ? 13.637 3.202 -40.625 1.00 92.00 286 ARG A C 1
ATOM 2397 O O . ARG A 1 286 ? 13.663 2.552 -41.661 1.00 92.00 286 ARG A O 1
ATOM 2404 N N . GLU A 1 287 ? 13.340 4.499 -40.575 1.00 92.69 287 GLU A N 1
ATOM 2405 C CA . GLU A 1 287 ? 13.023 5.320 -41.751 1.00 92.69 287 GLU A CA 1
ATOM 2406 C C . GLU A 1 287 ? 14.236 5.453 -42.685 1.00 92.69 287 GLU A C 1
ATOM 2408 O O . GLU A 1 287 ? 14.117 5.286 -43.897 1.00 92.69 287 GLU A O 1
ATOM 2413 N N . TYR A 1 288 ? 15.426 5.677 -42.121 1.00 91.25 288 TYR A N 1
ATOM 2414 C CA . TYR A 1 288 ? 16.677 5.806 -42.866 1.00 91.25 288 TYR A CA 1
ATOM 2415 C C . TYR A 1 288 ? 17.517 4.542 -42.695 1.00 91.25 288 TYR A C 1
ATOM 2417 O O . TYR A 1 288 ? 18.496 4.517 -41.947 1.00 91.25 288 TYR A O 1
ATOM 2425 N N . SER A 1 289 ? 17.101 3.473 -43.377 1.00 87.56 289 SER A N 1
ATOM 2426 C CA . SER A 1 289 ? 17.723 2.151 -43.279 1.00 87.56 289 SER A CA 1
ATOM 2427 C C . SER A 1 289 ? 18.998 2.025 -44.127 1.00 87.56 289 SER A C 1
ATOM 2429 O O . SER A 1 289 ? 19.191 2.724 -45.123 1.00 87.56 289 SER A O 1
ATOM 2431 N N . ALA A 1 290 ? 19.864 1.066 -43.784 1.00 86.00 290 ALA A N 1
ATOM 2432 C CA . ALA A 1 290 ? 21.053 0.759 -44.583 1.00 86.00 290 ALA A CA 1
ATOM 2433 C C . ALA A 1 290 ? 20.731 0.167 -45.968 1.00 86.00 290 ALA A C 1
ATOM 2435 O O . ALA A 1 290 ? 21.650 0.047 -46.781 1.00 86.00 290 ALA A O 1
ATOM 2436 N N . GLN A 1 291 ? 19.485 -0.248 -46.228 1.00 84.00 291 GLN A N 1
ATOM 2437 C CA . GLN A 1 291 ? 19.064 -0.767 -47.533 1.00 84.00 291 GLN A CA 1
ATOM 2438 C C . GLN A 1 291 ? 18.976 0.380 -48.546 1.00 84.00 291 GLN A C 1
ATOM 2440 O O . GLN A 1 291 ? 19.551 0.281 -49.627 1.00 84.00 291 GLN A O 1
ATOM 2445 N N . ASP A 1 292 ? 18.381 1.503 -48.136 1.00 85.56 292 ASP A N 1
ATOM 2446 C CA . ASP A 1 292 ? 18.081 2.635 -49.019 1.00 85.56 292 ASP A CA 1
ATOM 2447 C C . ASP A 1 292 ? 19.071 3.806 -48.877 1.00 85.56 292 ASP A C 1
ATOM 2449 O O . ASP A 1 292 ? 19.227 4.612 -49.804 1.00 85.56 292 ASP A O 1
ATOM 2453 N N . TYR A 1 293 ? 19.767 3.900 -47.733 1.00 89.50 293 TYR A N 1
ATOM 2454 C CA . TYR A 1 293 ? 20.606 5.047 -47.376 1.00 89.50 293 TYR A CA 1
ATOM 2455 C C . TYR A 1 293 ? 22.057 4.696 -47.027 1.00 89.50 293 TYR A C 1
ATOM 2457 O O . TYR A 1 293 ? 22.380 3.660 -46.440 1.00 89.50 293 TYR A O 1
ATOM 2465 N N . SER A 1 294 ? 22.959 5.623 -47.356 1.00 87.38 294 SER A N 1
ATOM 2466 C CA . SER A 1 294 ? 24.332 5.639 -46.858 1.00 87.38 294 SER A CA 1
ATOM 2467 C C . SER A 1 294 ? 24.340 6.232 -45.449 1.00 87.38 294 SER A C 1
ATOM 2469 O O . SER A 1 294 ? 24.107 7.428 -45.263 1.00 87.38 294 SER A O 1
ATOM 2471 N N . LEU A 1 295 ? 24.551 5.379 -44.442 1.00 88.44 295 LEU A N 1
ATOM 2472 C CA . LEU A 1 295 ? 24.387 5.755 -43.037 1.00 88.44 295 LEU A CA 1
ATOM 2473 C C . LEU A 1 295 ? 25.621 6.473 -42.465 1.00 88.44 295 LEU A C 1
ATOM 2475 O O . LEU A 1 295 ? 26.721 5.904 -42.495 1.00 88.44 295 LEU A O 1
ATOM 2479 N N . PRO A 1 296 ? 25.449 7.654 -41.840 1.00 89.31 296 PRO A N 1
ATOM 2480 C CA . PRO A 1 296 ? 26.498 8.295 -41.051 1.00 89.31 296 PRO A CA 1
ATOM 2481 C C . PRO A 1 296 ? 26.951 7.423 -39.872 1.00 89.31 296 PRO A C 1
ATOM 2483 O O . PRO A 1 296 ? 26.169 6.643 -39.331 1.00 89.31 296 PRO A O 1
ATOM 2486 N N . GLN A 1 297 ? 28.181 7.620 -39.384 1.00 86.50 297 GLN A N 1
ATOM 2487 C CA . GLN A 1 297 ? 28.723 6.835 -38.263 1.00 86.50 297 GLN A CA 1
ATOM 2488 C C . GLN A 1 297 ? 27.845 6.890 -36.998 1.00 86.50 297 GLN A C 1
ATOM 2490 O O . GLN A 1 297 ? 27.676 5.876 -36.329 1.00 86.50 297 GLN A O 1
ATOM 2495 N N . ALA A 1 298 ? 27.213 8.036 -36.715 1.00 83.75 298 ALA A N 1
ATOM 2496 C CA . ALA A 1 298 ? 26.300 8.202 -35.579 1.00 83.75 298 ALA A CA 1
ATOM 2497 C C . ALA A 1 298 ? 25.121 7.200 -35.594 1.00 83.75 298 ALA A C 1
ATOM 2499 O O . ALA A 1 298 ? 24.698 6.707 -34.547 1.00 83.75 298 ALA A O 1
ATOM 2500 N N . PHE A 1 299 ? 24.624 6.826 -36.781 1.00 89.50 299 PHE A N 1
ATOM 2501 C CA . PHE A 1 299 ? 23.527 5.862 -36.937 1.00 89.50 299 PHE A CA 1
ATOM 2502 C C . PHE A 1 299 ? 23.938 4.429 -36.580 1.00 89.50 299 PHE A C 1
ATOM 2504 O O . PHE A 1 299 ? 23.070 3.596 -36.344 1.00 89.50 299 PHE A O 1
ATOM 2511 N N . LYS A 1 300 ? 25.243 4.150 -36.497 1.00 86.62 300 LYS A N 1
ATOM 2512 C CA . LYS A 1 300 ? 25.796 2.832 -36.160 1.00 86.62 300 LYS A CA 1
ATOM 2513 C C . LYS A 1 300 ? 26.178 2.698 -34.687 1.00 86.62 300 LYS A C 1
ATOM 2515 O O . LYS A 1 300 ? 26.525 1.609 -34.249 1.00 86.62 300 LYS A O 1
ATOM 2520 N N . GLU A 1 301 ? 26.139 3.788 -33.921 1.00 88.25 301 GLU A N 1
ATOM 2521 C CA . GLU A 1 301 ? 26.504 3.753 -32.505 1.00 88.25 301 GLU A CA 1
ATOM 2522 C C . GLU A 1 301 ? 25.504 2.906 -31.697 1.00 88.25 301 GLU A C 1
ATOM 2524 O O . GLU A 1 301 ? 24.290 3.012 -31.925 1.00 88.25 301 GLU A O 1
ATOM 2529 N N . PRO A 1 302 ? 25.966 2.090 -30.736 1.00 91.56 302 PRO A N 1
ATOM 2530 C CA . PRO A 1 302 ? 25.063 1.386 -29.839 1.00 91.56 302 PRO A CA 1
ATOM 2531 C C . PRO A 1 302 ? 24.274 2.393 -29.000 1.00 91.56 302 PRO A C 1
ATOM 2533 O O . PRO A 1 302 ? 24.795 3.436 -28.593 1.00 91.56 302 PRO A O 1
ATOM 2536 N N . ILE A 1 303 ? 23.004 2.082 -28.751 1.00 93.62 303 ILE A N 1
ATOM 2537 C CA . ILE A 1 303 ? 22.179 2.887 -27.856 1.00 93.62 303 ILE A CA 1
ATOM 2538 C C . ILE A 1 303 ? 22.468 2.415 -26.420 1.00 93.62 303 ILE A C 1
ATOM 2540 O O . ILE A 1 303 ? 22.372 1.218 -26.155 1.00 93.62 303 ILE A O 1
ATOM 2544 N N . PRO A 1 304 ? 22.866 3.304 -25.497 1.00 94.00 304 PRO A N 1
ATOM 2545 C CA . PRO A 1 304 ? 23.246 2.906 -24.142 1.00 94.00 304 PRO A CA 1
ATOM 2546 C C . PRO A 1 304 ? 22.022 2.582 -23.270 1.00 94.00 304 PRO A C 1
ATOM 2548 O O . PRO A 1 304 ? 21.004 3.258 -23.391 1.00 94.00 304 PRO A O 1
ATOM 2551 N N . ALA A 1 305 ? 22.165 1.627 -22.341 1.00 94.38 305 ALA A N 1
ATOM 2552 C CA . ALA A 1 305 ? 21.150 1.200 -21.359 1.00 94.38 305 ALA A CA 1
ATOM 2553 C C . ALA A 1 305 ? 19.874 0.545 -21.937 1.00 94.38 305 ALA A C 1
ATOM 2555 O O . ALA A 1 305 ? 18.841 0.504 -21.267 1.00 94.38 305 ALA A O 1
ATOM 2556 N N . VAL A 1 306 ? 19.940 0.018 -23.166 1.00 95.19 306 VAL A N 1
ATOM 2557 C CA . VAL A 1 306 ? 18.836 -0.746 -23.782 1.00 95.19 306 VAL A CA 1
ATOM 2558 C C . VAL A 1 306 ? 18.516 -2.008 -22.980 1.00 95.19 306 VAL A C 1
ATOM 2560 O O . VAL A 1 306 ? 17.350 -2.291 -22.740 1.00 95.19 306 VAL A O 1
ATOM 2563 N N . ASP A 1 307 ? 19.540 -2.713 -22.509 1.00 93.81 307 ASP A N 1
ATOM 2564 C CA . ASP A 1 307 ? 19.442 -3.900 -21.655 1.00 93.81 307 ASP A CA 1
ATOM 2565 C C . ASP A 1 307 ? 18.656 -3.625 -20.364 1.00 93.81 307 ASP A C 1
ATOM 2567 O O . ASP A 1 307 ? 17.768 -4.391 -19.985 1.00 93.81 307 ASP A O 1
ATOM 2571 N N . ILE A 1 308 ? 18.921 -2.483 -19.723 1.00 94.06 308 ILE A N 1
ATOM 2572 C CA . ILE A 1 308 ? 18.201 -2.059 -18.518 1.00 94.06 308 ILE A CA 1
ATOM 2573 C C . ILE A 1 308 ? 16.744 -1.721 -18.853 1.00 94.06 308 ILE A C 1
ATOM 2575 O O . ILE A 1 308 ? 15.831 -2.116 -18.127 1.00 94.06 308 ILE A O 1
ATOM 2579 N N . TYR A 1 309 ? 16.502 -1.011 -19.957 1.00 94.31 309 TYR A N 1
ATOM 2580 C CA . TYR A 1 309 ? 15.142 -0.711 -20.400 1.00 94.31 309 TYR A CA 1
ATOM 2581 C C . TYR A 1 309 ? 14.347 -1.992 -20.682 1.00 94.31 309 TYR A C 1
ATOM 2583 O O . TYR A 1 309 ? 13.250 -2.155 -20.154 1.00 94.31 309 TYR A O 1
ATOM 2591 N N . GLU A 1 310 ? 14.906 -2.936 -21.439 1.00 93.44 310 GLU A N 1
ATOM 2592 C CA . GLU A 1 310 ? 14.256 -4.208 -21.769 1.00 93.44 310 GLU A CA 1
ATOM 2593 C C . GLU A 1 310 ? 13.947 -5.046 -20.523 1.00 93.44 310 GLU A C 1
ATOM 2595 O O . GLU A 1 310 ? 12.865 -5.633 -20.433 1.00 93.44 310 GLU A O 1
ATOM 2600 N N . LYS A 1 311 ? 14.853 -5.047 -19.535 1.00 92.75 311 LYS A N 1
ATOM 2601 C CA . LYS A 1 311 ? 14.673 -5.729 -18.246 1.00 92.75 311 LYS A CA 1
ATOM 2602 C C . LYS A 1 311 ? 13.469 -5.194 -17.465 1.00 92.75 311 LYS A C 1
ATOM 2604 O O . LYS A 1 311 ? 12.709 -5.980 -16.889 1.00 92.75 311 LYS A O 1
ATOM 2609 N N . TYR A 1 312 ? 13.270 -3.873 -17.454 1.00 93.62 312 TYR A N 1
ATOM 2610 C CA . TYR A 1 312 ? 12.267 -3.228 -16.599 1.00 93.62 312 TYR A CA 1
ATOM 2611 C C . TYR A 1 312 ? 11.040 -2.656 -17.326 1.00 93.62 312 TYR A C 1
ATOM 2613 O O . TYR A 1 312 ? 10.121 -2.179 -16.662 1.00 93.62 312 TYR A O 1
ATOM 2621 N N . GLN A 1 313 ? 10.954 -2.746 -18.656 1.00 91.94 313 GLN A N 1
ATOM 2622 C CA . GLN A 1 313 ? 9.842 -2.180 -19.438 1.00 91.94 313 GLN A CA 1
ATOM 2623 C C . GLN A 1 313 ? 8.458 -2.680 -19.001 1.00 91.94 313 GLN A C 1
ATOM 2625 O O . GLN A 1 313 ? 7.489 -1.931 -19.054 1.00 91.94 313 GLN A O 1
ATOM 2630 N N . GLN A 1 314 ? 8.359 -3.927 -18.523 1.00 90.25 314 GLN A N 1
ATOM 2631 C CA . GLN A 1 314 ? 7.098 -4.508 -18.042 1.00 90.25 314 GLN A CA 1
ATOM 2632 C C . GLN A 1 314 ? 6.532 -3.787 -16.805 1.00 90.25 314 GLN A C 1
ATOM 2634 O O . GLN A 1 314 ? 5.351 -3.935 -16.497 1.00 90.25 314 GLN A O 1
ATOM 2639 N N . TYR A 1 315 ? 7.371 -3.020 -16.097 1.00 91.25 315 TYR A N 1
ATOM 2640 C CA . TYR A 1 315 ? 6.993 -2.271 -14.902 1.00 91.25 315 TYR A CA 1
ATOM 2641 C C . TYR A 1 315 ? 6.647 -0.804 -15.175 1.00 91.25 315 TYR A C 1
ATOM 2643 O O . TYR A 1 315 ? 6.182 -0.125 -14.257 1.00 91.25 315 TYR A O 1
ATOM 2651 N N . LEU A 1 316 ? 6.887 -0.311 -16.398 1.00 87.31 316 LEU A N 1
ATOM 2652 C CA . LEU A 1 316 ? 6.559 1.058 -16.807 1.00 87.31 316 LEU A CA 1
ATOM 2653 C C . LEU A 1 316 ? 5.045 1.258 -16.946 1.00 87.31 316 LEU A C 1
ATOM 2655 O O . LEU A 1 316 ? 4.622 2.379 -16.568 1.00 87.31 316 LEU A O 1
#

Secondary structure (DSSP, 8-state):
-----GGGS-SSSSS-HHHHHHHHH-PEEPPHHHHHHHHHHHHHHHHHHHHHHHHHTTTT--HHHHHHHHHHHHHHTT-GGGTT-HHHHHHHHHHHHTHHHHHHHHHHHHH---HHHHHHHHHHHHHHHHS-HHHHHHHIIIIIGGGGGG-SSHHHHHHHHHHHHHHHHHHTSTTHHHHHHHHHH-TTHHHHHHHHHHHHHH--TT----HHHHHHHHHHTHHHHHHHHHHHT--GGG-SHHHHHHHHHHHHHHHHHHHHHHHHHHHHHHHHHHHHHHHHHHHHHHHS-TTTEE--GGGGSPPTTHHHHHHHGGG-